Protein AF-A0A380AWQ8-F1 (afdb_monomer_lite)

Organism: Shigella flexneri (NCBI:txid623)

Secondary structure (DSSP, 8-state):
--HHHHHHHHHTEEEETTEEEESSSS---TT-SSEEEES-S-GGGTHHHHHHHHHHHHHHHHHHTS---SSSS--TTSS--EEEESSS-EEEESS---TTT-------TTTTTGGG--HHHHHHHTTTS-EEPPPEE-TTT--EEEEEEEEEEETTEEEEEEEEEE-HHHHHHHH--TT-HHHHHTEEEEEEETTT--EEEEE--SS---EEEEEEEEETTTEEEEEEEEHHHHHHHSHHHHHHHHHHHHHHHHHHHHHHHHHHHHHHHHHB-TTT-SBPGGG--HHHHHHHHHHHHTT----------TTHHHHHHHH-HHHHHHHHHHHHHHHHHHHHHHHHHHHHHT--

Radius of gyration: 47.01 Å; chains: 1; bounding box: 80×48×130 Å

InterPro domains:
  IPR000160 GGDEF domain [PF00990] (272-328)
  IPR000160 GGDEF domain [SM00267] (259-352)
  IPR000160 GGDEF domain [TIGR00254] (269-328)
  IPR029787 Nucleotide cyclase [SSF55073] (275-329)
  IPR033420 Gammaproteobacterial periplasmic sensor domain GAPES1 [PF17155] (2-230)
  IPR043128 Reverse transcriptase/Diguanylate cyclase domain [G3DSA:3.30.70.270] (261-330)
  IPR050469 Diguanylate cyclase Dgc-like, bacteria [PTHR45138] (253-328)

pLDDT: mean 81.77, std 13.67, range [38.66, 97.56]

Foldseek 3Di:
DDPVLLVQQVVQWDDDPCWIWHLQDPNSRPLAAETKTANDPDSVLCSVVVVCRSVVLVVLQVVLPPPPPDLALDDSPQFFAWKAFLPSQMITGNHYDHVVQPDDPDSPCQPDCPQFFDNVQVVVLVVQDWTWTFFGQGPRVRATWIWTWHFDDDPNDGGITTITIRALVSVLSNPPDPVCNLQQLFKWKWKAQQVPRDIHGNGHHPCPPDFPDWDWDADPPRIIIIITGDVVSVCVVCVVVVVVVVVVVVVVVVVVVVVVVVVVVVVQPVQADPLARHGDPPVPDPVVVVVVVVCVVVVHDDDDDDDDDPCLVVCCVPVNVVVSSVVNNVVSVVVVVVVVVVVVVVVVVVPD

Structure (mmCIF, N/CA/C/O backbone):
data_AF-A0A380AWQ8-F1
#
_entry.id   AF-A0A380AWQ8-F1
#
loop_
_atom_site.group_PDB
_atom_site.id
_atom_site.type_symbol
_atom_site.label_atom_id
_atom_site.label_alt_id
_atom_site.label_comp_id
_atom_site.label_asym_id
_atom_site.label_entity_id
_atom_site.label_seq_id
_atom_site.pdbx_PDB_ins_code
_atom_site.Cartn_x
_atom_site.Cartn_y
_atom_site.Cartn_z
_atom_site.occupancy
_atom_site.B_iso_or_equiv
_atom_site.auth_seq_id
_atom_site.auth_comp_id
_atom_site.auth_asym_id
_atom_site.auth_atom_id
_atom_site.pdbx_PDB_model_num
ATOM 1 N N . MET A 1 1 ? 16.592 10.055 -37.717 1.00 76.50 1 MET A N 1
ATOM 2 C CA . MET A 1 1 ? 17.749 10.298 -36.828 1.00 76.50 1 MET A CA 1
ATOM 3 C C . MET A 1 1 ? 18.892 10.872 -37.656 1.00 76.50 1 MET A C 1
ATOM 5 O O . MET A 1 1 ? 19.118 10.367 -38.752 1.00 76.50 1 MET A O 1
ATOM 9 N N . SER A 1 2 ? 19.573 11.922 -37.187 1.00 87.75 2 SER A N 1
ATOM 10 C CA . SER A 1 2 ? 20.755 12.459 -37.882 1.00 87.75 2 SER A CA 1
ATOM 11 C C . SER A 1 2 ? 22.012 11.618 -37.579 1.00 87.75 2 SER A C 1
ATOM 13 O O . SER A 1 2 ? 22.086 11.000 -36.512 1.00 87.75 2 SER A O 1
ATOM 15 N N . PRO A 1 3 ? 23.024 11.587 -38.469 1.00 88.88 3 PRO A N 1
ATOM 16 C CA . PRO A 1 3 ? 24.292 10.897 -38.202 1.00 88.88 3 PRO A CA 1
ATOM 17 C C . PRO A 1 3 ? 25.006 11.402 -36.938 1.00 88.88 3 PRO A C 1
ATOM 19 O O . PRO A 1 3 ? 25.606 10.617 -36.207 1.00 88.88 3 PRO A O 1
ATOM 22 N N . GLU A 1 4 ? 24.899 12.701 -36.650 1.00 89.31 4 GLU A N 1
ATOM 23 C CA . GLU A 1 4 ? 25.457 13.327 -35.445 1.00 89.31 4 GLU A CA 1
ATOM 24 C C . GLU A 1 4 ? 24.774 12.828 -34.169 1.00 89.31 4 GLU A C 1
ATOM 26 O O . GLU A 1 4 ? 25.451 12.493 -33.200 1.00 89.31 4 GLU A O 1
ATOM 31 N N . GLN A 1 5 ? 23.443 12.699 -34.182 1.00 88.25 5 GLN A N 1
ATOM 32 C CA . GLN A 1 5 ? 22.682 12.176 -33.048 1.00 88.25 5 GLN A CA 1
ATOM 33 C C . GLN A 1 5 ? 23.044 10.714 -32.758 1.00 88.25 5 GLN A C 1
ATOM 35 O O . GLN A 1 5 ? 23.240 10.354 -31.600 1.00 88.25 5 GLN A O 1
ATOM 40 N N . ARG A 1 6 ? 23.199 9.887 -33.805 1.00 92.75 6 ARG A N 1
ATOM 41 C CA . ARG A 1 6 ? 23.666 8.496 -33.671 1.00 92.75 6 ARG A CA 1
ATOM 42 C C . ARG A 1 6 ? 25.030 8.435 -32.988 1.00 92.75 6 ARG A C 1
ATOM 44 O O . ARG A 1 6 ? 25.218 7.675 -32.043 1.00 92.75 6 ARG A O 1
ATOM 51 N N . ARG A 1 7 ? 25.970 9.259 -33.462 1.00 92.56 7 ARG A N 1
ATOM 52 C CA . ARG A 1 7 ? 27.329 9.329 -32.923 1.00 92.56 7 ARG A CA 1
ATOM 53 C C . ARG A 1 7 ? 27.328 9.749 -31.454 1.00 92.56 7 ARG A C 1
ATOM 55 O O . ARG A 1 7 ? 27.965 9.079 -30.653 1.00 92.56 7 ARG A O 1
ATOM 62 N N . ALA A 1 8 ? 26.570 10.785 -31.099 1.00 92.12 8 ALA A N 1
ATOM 63 C CA . ALA A 1 8 ? 26.467 11.261 -29.721 1.00 92.12 8 ALA A CA 1
ATOM 64 C C . ALA A 1 8 ? 25.900 10.195 -28.765 1.00 92.12 8 ALA A C 1
ATOM 66 O O . ALA A 1 8 ? 26.406 10.040 -27.657 1.00 92.12 8 ALA A O 1
ATOM 67 N N . ILE A 1 9 ? 24.882 9.437 -29.194 1.00 93.31 9 ILE A N 1
ATOM 68 C CA . ILE A 1 9 ? 24.312 8.343 -28.392 1.00 93.31 9 ILE A CA 1
ATOM 69 C C . ILE A 1 9 ? 25.358 7.245 -28.164 1.00 93.31 9 ILE A C 1
ATOM 71 O O . ILE A 1 9 ? 25.564 6.829 -27.027 1.00 93.31 9 ILE A O 1
ATOM 75 N N . CYS A 1 10 ? 26.052 6.801 -29.214 1.00 94.19 10 CYS A N 1
ATOM 76 C CA . CYS A 1 10 ? 27.031 5.723 -29.072 1.00 94.19 10 CYS A CA 1
ATOM 77 C C . CYS A 1 10 ? 28.326 6.142 -28.369 1.00 94.19 10 CYS A C 1
ATOM 79 O O . CYS A 1 10 ? 28.929 5.319 -27.688 1.00 94.19 10 CYS A O 1
ATOM 81 N N . GLU A 1 11 ? 28.735 7.410 -28.455 1.00 93.94 11 GLU A N 1
ATOM 82 C CA . GLU A 1 11 ? 29.835 7.951 -27.641 1.00 93.94 11 GLU A CA 1
ATOM 83 C C . GLU A 1 11 ? 29.471 8.007 -26.146 1.00 93.94 11 GLU A C 1
ATOM 85 O O . GLU A 1 11 ? 30.342 7.853 -25.287 1.00 93.94 11 GLU A O 1
ATOM 90 N N . ALA A 1 12 ? 28.186 8.182 -25.827 1.00 93.75 12 ALA A N 1
ATOM 91 C CA . ALA A 1 12 ? 27.669 8.167 -24.463 1.00 93.75 12 ALA A CA 1
ATOM 92 C C . ALA A 1 12 ? 27.262 6.767 -23.961 1.00 93.75 12 ALA A C 1
ATOM 94 O O . ALA A 1 12 ? 26.819 6.645 -22.819 1.00 93.75 12 ALA A O 1
ATOM 95 N N . PHE A 1 13 ? 27.412 5.720 -24.780 1.00 94.56 13 PHE A N 1
ATOM 96 C CA . PHE A 1 13 ? 27.081 4.348 -24.405 1.00 94.56 13 PHE A CA 1
ATOM 97 C C . PHE A 1 13 ? 28.055 3.828 -23.343 1.00 94.56 13 PHE A C 1
ATOM 99 O O . PHE A 1 13 ? 29.279 3.857 -23.495 1.00 94.56 13 PHE A O 1
ATOM 106 N N . GLU A 1 14 ? 27.498 3.376 -22.228 1.00 93.12 14 GLU A N 1
ATOM 107 C CA . GLU A 1 14 ? 28.216 2.943 -21.039 1.00 93.12 14 GLU A CA 1
ATOM 108 C C . GLU A 1 14 ? 28.085 1.429 -20.847 1.00 93.12 14 GLU A C 1
ATOM 110 O O . GLU A 1 14 ? 27.132 0.785 -21.286 1.00 93.12 14 GLU A O 1
ATOM 115 N N . SER A 1 15 ? 29.062 0.863 -20.143 1.00 91.62 15 SER A N 1
ATOM 116 C CA . SER A 1 15 ? 29.061 -0.525 -19.696 1.00 91.62 15 SER A CA 1
ATOM 117 C C . SER A 1 15 ? 29.488 -0.560 -18.238 1.00 91.62 15 SER A C 1
ATOM 119 O O . SER A 1 15 ? 30.583 -0.102 -17.909 1.00 91.62 15 SER A O 1
ATOM 121 N N . ALA A 1 16 ? 28.652 -1.122 -17.372 1.00 88.75 16 ALA A N 1
ATOM 122 C CA . ALA A 1 16 ? 28.940 -1.274 -15.953 1.00 88.75 16 ALA A CA 1
ATOM 123 C C . ALA A 1 16 ? 28.170 -2.472 -15.378 1.00 88.75 16 ALA A C 1
ATOM 125 O O . ALA A 1 16 ? 27.008 -2.687 -15.702 1.00 88.75 16 ALA A O 1
ATOM 126 N N . ASN A 1 17 ? 28.835 -3.269 -14.535 1.00 81.94 17 ASN A N 1
ATOM 127 C CA . ASN A 1 17 ? 28.254 -4.438 -13.860 1.00 81.94 17 ASN A CA 1
ATOM 128 C C . ASN A 1 17 ? 27.504 -5.414 -14.803 1.00 81.94 17 ASN A C 1
ATOM 130 O O . ASN A 1 17 ? 26.362 -5.787 -14.546 1.00 81.94 17 ASN A O 1
ATOM 134 N N . ASN A 1 18 ? 28.126 -5.784 -15.933 1.00 85.00 18 ASN A N 1
ATOM 135 C CA . ASN A 1 18 ? 27.533 -6.622 -16.996 1.00 85.00 18 ASN A CA 1
ATOM 136 C C . ASN A 1 18 ? 26.212 -6.088 -17.587 1.00 85.00 18 ASN A C 1
ATOM 138 O O . ASN A 1 18 ? 25.450 -6.841 -18.189 1.00 85.00 18 ASN A O 1
ATOM 142 N N . THR A 1 19 ? 25.949 -4.794 -17.420 1.00 89.12 19 THR A N 1
ATOM 143 C CA . THR A 1 19 ? 24.819 -4.078 -18.007 1.00 89.12 19 THR A CA 1
ATOM 144 C C . THR A 1 19 ? 25.348 -2.999 -18.938 1.00 89.12 19 THR A C 1
ATOM 146 O O . THR A 1 19 ? 26.348 -2.338 -18.643 1.00 89.12 19 THR A O 1
ATOM 149 N N . HIS A 1 20 ? 24.671 -2.815 -20.064 1.00 93.00 20 HIS A N 1
ATOM 150 C CA . HIS A 1 20 ? 25.017 -1.818 -21.067 1.00 93.00 20 HIS A CA 1
ATOM 151 C C . HIS A 1 20 ? 23.878 -0.815 -21.222 1.00 93.00 20 HIS A C 1
ATOM 153 O O . HIS A 1 20 ? 22.740 -1.118 -20.864 1.00 93.00 20 HIS A O 1
ATOM 159 N N . GLY A 1 21 ? 24.155 0.382 -21.734 1.00 94.31 21 GLY A N 1
ATOM 160 C CA . GLY A 1 21 ? 23.102 1.370 -21.945 1.00 94.31 21 GLY A CA 1
ATOM 161 C C . GLY A 1 21 ? 23.565 2.814 -21.862 1.00 94.31 21 GLY A C 1
ATOM 162 O O . GLY A 1 21 ? 24.704 3.133 -22.183 1.00 94.31 21 GLY A O 1
ATOM 163 N N . LEU A 1 22 ? 22.658 3.697 -21.454 1.00 94.56 22 LEU A N 1
ATOM 164 C CA . LEU A 1 22 ? 22.887 5.140 -21.368 1.00 94.56 22 LEU A CA 1
ATOM 165 C C . LEU A 1 22 ? 22.591 5.619 -19.953 1.00 94.56 22 LEU A C 1
ATOM 167 O O . LEU A 1 22 ? 21.620 5.172 -19.340 1.00 94.56 22 LEU A O 1
ATOM 171 N N . ASN A 1 23 ? 23.399 6.563 -19.470 1.00 94.06 23 ASN A N 1
ATOM 172 C CA . ASN A 1 23 ? 23.269 7.149 -18.137 1.00 94.06 23 ASN A CA 1
ATOM 173 C C . ASN A 1 23 ? 23.243 6.085 -17.021 1.00 94.06 23 ASN A C 1
ATOM 175 O O . ASN A 1 23 ? 22.388 6.132 -16.137 1.00 94.06 23 ASN A O 1
ATOM 179 N N . LEU A 1 24 ? 24.161 5.108 -17.072 1.00 91.56 24 LEU A N 1
ATOM 180 C CA . LEU A 1 24 ? 24.232 4.014 -16.094 1.00 91.56 24 LEU A CA 1
ATOM 181 C C . LEU A 1 24 ? 24.859 4.470 -14.771 1.00 91.56 24 LEU A C 1
ATOM 183 O O . LEU A 1 24 ? 24.398 4.082 -13.698 1.00 91.56 24 LEU A O 1
ATOM 187 N N . THR A 1 25 ? 25.921 5.277 -14.851 1.00 88.19 25 THR A N 1
ATOM 188 C CA . THR A 1 25 ? 26.591 5.876 -13.681 1.00 88.19 25 THR A CA 1
ATOM 189 C C . THR A 1 25 ? 26.961 7.334 -13.926 1.00 88.19 25 THR A C 1
ATOM 191 O O . THR A 1 25 ? 26.675 8.200 -13.099 1.00 88.19 25 THR A O 1
ATOM 194 N N . ALA A 1 26 ? 27.564 7.631 -15.078 1.00 82.31 26 ALA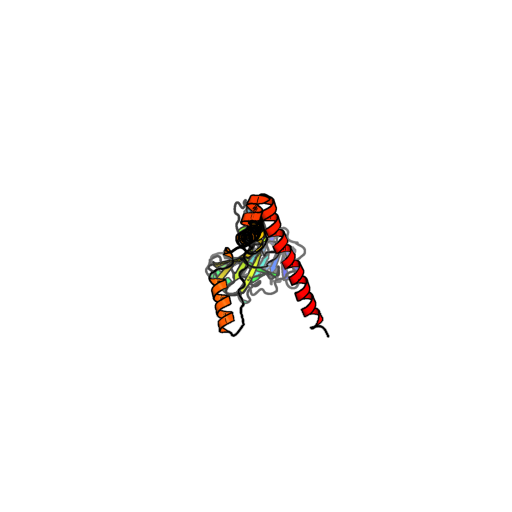 A N 1
ATOM 195 C CA . ALA A 1 26 ? 28.184 8.926 -15.352 1.00 82.31 26 ALA A CA 1
ATOM 196 C C . ALA A 1 26 ? 27.246 9.940 -16.028 1.00 82.31 26 ALA A C 1
ATOM 198 O O . ALA A 1 26 ? 27.641 11.090 -16.205 1.00 82.31 26 ALA A O 1
ATOM 199 N N . HIS A 1 27 ? 26.019 9.532 -16.373 1.00 86.75 27 HIS A N 1
ATOM 200 C CA . HIS A 1 27 ? 24.995 10.395 -16.979 1.00 86.75 27 HIS A CA 1
ATOM 201 C C . HIS A 1 27 ? 25.501 11.133 -18.236 1.00 86.75 27 HIS A C 1
ATOM 203 O O . HIS A 1 27 ? 25.273 12.330 -18.412 1.00 86.75 27 HIS A O 1
ATOM 209 N N . LYS A 1 28 ? 26.237 10.424 -19.106 1.00 88.50 28 LYS A N 1
ATOM 210 C CA . LYS A 1 28 ? 26.937 11.010 -20.262 1.00 88.50 28 LYS A CA 1
ATOM 211 C C . LYS A 1 28 ? 26.032 11.522 -21.385 1.00 88.50 28 LYS A C 1
ATOM 213 O O . LYS A 1 28 ? 26.513 12.276 -22.229 1.00 88.50 28 LYS A O 1
ATOM 218 N N . TYR A 1 29 ? 24.761 11.125 -21.431 1.00 91.44 29 TYR A N 1
ATOM 219 C CA . TYR A 1 29 ? 23.817 11.533 -22.469 1.00 91.44 29 TYR A CA 1
ATOM 220 C C . TYR A 1 29 ? 22.736 12.468 -21.896 1.00 91.44 29 TYR A C 1
ATOM 222 O O . TYR A 1 29 ? 21.699 11.995 -21.426 1.00 91.44 29 TYR A O 1
ATOM 230 N N . PRO A 1 30 ? 22.925 13.801 -21.964 1.00 86.44 30 PRO A N 1
ATOM 231 C CA . PRO A 1 30 ? 21.991 14.773 -21.385 1.00 86.44 30 PRO A CA 1
ATOM 232 C C . PRO A 1 30 ? 20.670 14.884 -22.156 1.00 86.44 30 PRO A C 1
ATOM 234 O O . PRO A 1 30 ? 19.723 15.489 -21.664 1.00 86.44 30 PRO A O 1
ATOM 237 N N . GLY A 1 31 ? 20.600 14.328 -23.371 1.00 86.56 31 GLY A N 1
ATOM 238 C CA . GLY A 1 31 ? 19.367 14.283 -24.159 1.00 86.56 31 GLY A CA 1
ATOM 239 C C . GLY A 1 31 ? 18.306 13.348 -23.578 1.00 86.56 31 GLY A C 1
ATOM 240 O O . GLY A 1 31 ? 17.162 13.410 -24.010 1.00 86.56 31 GLY A O 1
ATOM 241 N N . LEU A 1 32 ? 18.680 12.501 -22.617 1.00 89.62 32 LEU A N 1
ATOM 242 C CA . LEU A 1 32 ? 17.797 11.570 -21.931 1.00 89.62 32 LEU A CA 1
ATOM 243 C C . LEU A 1 32 ? 17.759 11.917 -20.446 1.00 89.62 32 LEU A C 1
ATOM 245 O O . LEU A 1 32 ? 18.811 12.074 -19.825 1.00 89.62 32 LEU A O 1
ATOM 249 N N . ARG A 1 33 ? 16.558 12.018 -19.875 1.00 88.94 33 ARG A N 1
ATOM 250 C CA . ARG A 1 33 ? 16.391 12.363 -18.459 1.00 88.94 33 ARG A CA 1
ATOM 251 C C . ARG A 1 33 ? 16.821 11.229 -17.533 1.00 88.94 33 ARG A C 1
ATOM 253 O O . ARG A 1 33 ? 17.448 11.483 -16.507 1.00 88.94 33 ARG A O 1
ATOM 260 N N . GLY A 1 34 ? 16.442 10.003 -17.875 1.00 90.94 34 GLY A N 1
ATOM 261 C CA . GLY A 1 34 ? 16.631 8.835 -17.027 1.00 90.94 34 GLY A CA 1
ATOM 262 C C . GLY A 1 34 ? 17.749 7.900 -17.485 1.00 90.94 34 GLY A C 1
ATOM 263 O O . GLY A 1 34 ? 18.699 8.313 -18.158 1.00 90.94 34 GLY A O 1
ATOM 264 N N . THR A 1 35 ? 17.623 6.624 -17.119 1.00 92.50 35 THR A N 1
ATOM 265 C CA . THR A 1 35 ? 18.621 5.576 -17.380 1.00 92.50 35 THR A CA 1
ATOM 266 C C . THR A 1 35 ? 18.058 4.513 -18.315 1.00 92.50 35 THR A C 1
ATOM 268 O O . THR A 1 35 ? 17.025 3.905 -18.036 1.00 92.50 35 THR A O 1
ATOM 271 N N . LEU A 1 36 ? 18.771 4.226 -19.404 1.00 93.94 36 LEU A N 1
ATOM 272 C CA . LEU A 1 36 ? 18.481 3.093 -20.282 1.00 93.94 36 LEU A CA 1
ATOM 273 C C . LEU A 1 36 ? 19.422 1.947 -19.925 1.00 93.94 36 LEU A C 1
ATOM 275 O O . LEU A 1 36 ? 20.634 2.135 -19.941 1.00 93.94 36 LEU A O 1
ATOM 279 N N . GLN A 1 37 ? 18.876 0.760 -19.666 1.00 92.50 37 GLN A N 1
ATOM 280 C CA . GLN A 1 37 ? 19.645 -0.477 -19.518 1.00 92.50 37 GLN A CA 1
ATOM 281 C C . GLN A 1 37 ? 19.249 -1.467 -20.622 1.00 92.50 37 GLN A C 1
ATOM 283 O O . GLN A 1 37 ? 18.069 -1.620 -20.935 1.00 92.50 37 GLN A O 1
ATOM 288 N N . THR A 1 38 ? 20.217 -2.184 -21.185 1.00 91.19 38 THR A N 1
ATOM 289 C CA . THR A 1 38 ? 20.022 -3.238 -22.188 1.00 91.19 38 THR A CA 1
ATOM 290 C C . THR A 1 38 ? 20.996 -4.399 -21.968 1.00 91.19 38 THR A C 1
ATOM 292 O O . THR A 1 38 ? 22.092 -4.227 -21.427 1.00 91.19 38 THR A O 1
ATOM 295 N N . ALA A 1 39 ? 20.598 -5.590 -22.425 1.00 84.62 39 ALA A N 1
ATOM 296 C CA . ALA A 1 39 ? 21.481 -6.752 -22.525 1.00 84.62 39 ALA A CA 1
ATOM 297 C C . ALA A 1 39 ? 22.479 -6.637 -23.686 1.00 84.62 39 ALA A C 1
ATOM 299 O O . ALA A 1 39 ? 23.450 -7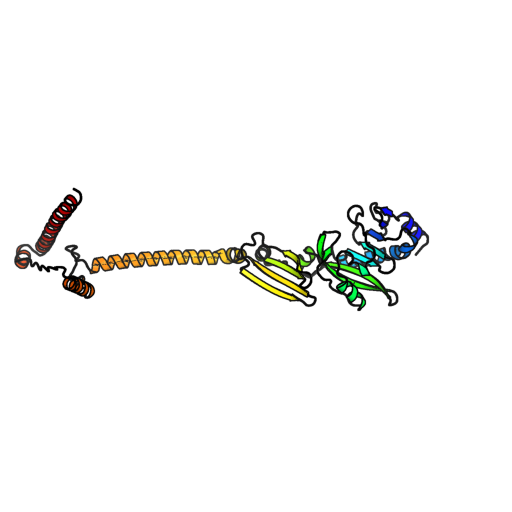.388 -23.746 1.00 84.62 39 ALA A O 1
ATOM 300 N N . SER A 1 40 ? 22.185 -5.777 -24.665 1.00 88.06 40 SER A N 1
ATOM 301 C CA . SER A 1 40 ? 22.975 -5.682 -25.884 1.00 88.06 40 SER A CA 1
ATOM 302 C C . SER A 1 40 ? 24.293 -4.965 -25.624 1.00 88.06 40 SER A C 1
ATOM 304 O O . SER A 1 40 ? 24.312 -3.855 -25.105 1.00 88.06 40 SER A O 1
ATOM 306 N N . THR A 1 41 ? 25.401 -5.580 -26.028 1.00 89.62 41 THR A N 1
ATOM 307 C CA . THR A 1 41 ? 26.731 -4.953 -26.006 1.00 89.62 41 THR A CA 1
ATOM 308 C C . THR A 1 41 ? 26.915 -3.939 -27.135 1.00 89.62 41 THR A C 1
ATOM 310 O O . THR A 1 41 ? 27.878 -3.178 -27.118 1.00 89.62 41 THR A O 1
ATOM 313 N N . ASP A 1 42 ? 26.041 -3.967 -28.144 1.00 90.94 42 ASP A N 1
ATOM 314 C CA . ASP A 1 42 ? 26.154 -3.161 -29.355 1.00 90.94 42 ASP A CA 1
ATOM 315 C C . ASP A 1 42 ? 25.179 -1.977 -29.324 1.00 90.94 42 ASP A C 1
ATOM 317 O O . ASP A 1 42 ? 23.958 -2.157 -29.345 1.00 90.94 42 ASP A O 1
ATOM 321 N N . CYS A 1 43 ? 25.723 -0.756 -29.315 1.00 90.88 43 CYS A N 1
ATOM 322 C CA . CYS A 1 43 ? 24.938 0.478 -29.335 1.00 90.88 43 CYS A CA 1
ATOM 323 C C . CYS A 1 43 ? 23.986 0.544 -30.536 1.00 90.88 43 CYS A C 1
ATOM 325 O O . CYS A 1 43 ? 22.867 1.045 -30.406 1.00 90.88 43 CYS A O 1
ATOM 327 N N . ASP A 1 44 ? 24.386 0.008 -31.692 1.00 90.44 44 ASP A N 1
ATOM 328 C CA . ASP A 1 44 ? 23.590 0.113 -32.916 1.00 90.44 44 ASP A CA 1
ATOM 329 C C . ASP A 1 44 ? 22.216 -0.558 -32.785 1.00 90.44 44 ASP A C 1
ATOM 331 O O . ASP A 1 44 ? 21.266 -0.158 -33.455 1.00 90.44 44 ASP A O 1
ATOM 335 N N . THR A 1 45 ? 22.079 -1.517 -31.866 1.00 88.38 45 THR A N 1
ATOM 336 C CA . THR A 1 45 ? 20.806 -2.197 -31.588 1.00 88.38 45 THR A CA 1
ATOM 337 C C . THR A 1 45 ? 19.790 -1.337 -30.837 1.00 88.38 45 THR A C 1
ATOM 339 O O . THR A 1 45 ? 18.594 -1.577 -30.958 1.00 88.38 45 THR A O 1
ATOM 342 N N . ILE A 1 46 ? 20.239 -0.335 -30.072 1.00 89.69 46 ILE A N 1
ATOM 343 C CA . ILE A 1 46 ? 19.363 0.517 -29.251 1.00 89.69 46 ILE A CA 1
ATOM 344 C C . ILE A 1 46 ? 19.321 1.970 -29.722 1.00 89.69 46 ILE A C 1
ATOM 346 O O . ILE A 1 46 ? 18.546 2.758 -29.188 1.00 89.69 46 ILE A O 1
ATOM 350 N N . VAL A 1 47 ? 20.152 2.358 -30.693 1.00 91.81 47 VAL A N 1
ATOM 351 C CA . VAL A 1 47 ? 20.351 3.770 -31.045 1.00 91.81 47 VAL A CA 1
ATOM 352 C C . VAL A 1 47 ? 19.082 4.436 -31.582 1.00 91.81 47 VAL A C 1
ATOM 354 O O . VAL A 1 47 ? 18.802 5.590 -31.264 1.00 91.81 47 VAL A O 1
ATOM 357 N N . GLU A 1 48 ? 18.272 3.696 -32.342 1.00 88.88 48 GLU A N 1
ATOM 358 C CA . GLU A 1 48 ? 16.986 4.187 -32.844 1.00 88.88 48 GLU A CA 1
ATOM 359 C C . GLU A 1 48 ? 15.976 4.369 -31.710 1.00 88.88 48 GLU A C 1
ATOM 361 O O . GLU A 1 48 ? 15.298 5.393 -31.644 1.00 88.88 48 GLU A O 1
ATOM 366 N N . ALA A 1 49 ? 15.921 3.411 -30.784 1.00 85.31 49 ALA A N 1
ATOM 367 C CA . ALA A 1 49 ? 15.067 3.481 -29.608 1.00 85.31 49 ALA A CA 1
ATOM 368 C C . ALA A 1 49 ? 15.471 4.643 -28.688 1.00 85.31 49 ALA A C 1
ATOM 370 O O . ALA A 1 49 ? 14.634 5.463 -28.313 1.00 85.31 49 ALA A O 1
ATOM 371 N N . ALA A 1 50 ? 16.767 4.777 -28.398 1.00 89.62 50 ALA A N 1
ATOM 372 C CA . ALA A 1 50 ? 17.328 5.861 -27.601 1.00 89.62 50 ALA A CA 1
ATOM 373 C C . ALA A 1 50 ? 17.038 7.245 -28.203 1.00 89.62 50 ALA A C 1
ATOM 375 O O . ALA A 1 50 ? 16.809 8.196 -27.463 1.00 89.62 50 ALA A O 1
ATOM 376 N N . ALA A 1 51 ? 16.980 7.360 -29.533 1.00 90.31 51 ALA A N 1
ATOM 377 C CA . ALA A 1 51 ? 16.626 8.605 -30.209 1.00 90.31 51 ALA A CA 1
ATOM 378 C C . ALA A 1 51 ? 15.146 9.009 -30.042 1.00 90.31 51 ALA A C 1
ATOM 380 O O . ALA A 1 51 ? 14.824 10.182 -30.232 1.00 90.31 51 ALA A O 1
ATOM 381 N N . LEU A 1 52 ? 14.254 8.070 -29.699 1.00 87.31 52 LEU A N 1
ATOM 382 C CA . LEU A 1 52 ? 12.819 8.314 -29.495 1.00 87.31 52 LEU A CA 1
ATOM 383 C C . LEU A 1 52 ? 12.461 8.636 -28.038 1.00 87.31 52 LEU A C 1
ATOM 385 O O . LEU A 1 52 ? 11.475 9.330 -27.789 1.00 87.31 52 LEU A O 1
ATOM 389 N N . LEU A 1 53 ? 13.255 8.167 -27.074 1.00 88.50 53 LEU A N 1
ATOM 390 C CA . LEU A 1 53 ? 12.987 8.365 -25.647 1.00 88.50 53 LEU A CA 1
ATOM 391 C C . LEU A 1 53 ? 12.900 9.833 -25.185 1.00 88.50 53 LEU A C 1
ATOM 393 O O . LEU A 1 53 ? 12.070 10.103 -24.322 1.00 88.50 53 LEU A O 1
ATOM 397 N N . PRO A 1 54 ? 13.614 10.814 -25.770 1.00 89.44 54 PRO A N 1
ATOM 398 C CA . PRO A 1 54 ? 13.411 12.217 -25.408 1.00 89.44 54 PRO A CA 1
ATOM 399 C C . PRO A 1 54 ? 11.978 12.711 -25.679 1.00 89.44 54 PRO A C 1
ATOM 401 O O . PRO A 1 54 ? 11.455 13.545 -24.943 1.00 89.44 54 PRO A O 1
ATOM 404 N N . ALA A 1 55 ? 11.303 12.177 -26.706 1.00 85.06 55 ALA A N 1
ATOM 405 C CA . ALA A 1 55 ? 9.896 12.495 -26.965 1.00 85.06 55 ALA A CA 1
ATOM 406 C C . ALA A 1 55 ? 8.968 11.861 -25.915 1.00 85.06 55 ALA A C 1
ATOM 408 O O . ALA A 1 55 ? 7.968 12.464 -25.524 1.00 85.06 55 ALA A O 1
ATOM 409 N N . PHE A 1 56 ? 9.316 10.665 -25.427 1.00 82.62 56 PHE A N 1
ATOM 410 C CA . PHE A 1 56 ? 8.642 10.057 -24.280 1.00 82.62 56 PHE A CA 1
ATOM 411 C C . PHE A 1 56 ? 8.827 10.917 -23.022 1.00 82.62 56 PHE A C 1
ATOM 413 O O . PHE A 1 56 ? 7.847 11.196 -22.333 1.00 82.62 56 PHE A O 1
ATOM 420 N N . ASP A 1 57 ? 10.041 11.419 -22.772 1.00 85.69 57 ASP A N 1
ATOM 421 C CA . ASP A 1 57 ? 10.320 12.273 -21.616 1.00 85.69 57 ASP A CA 1
ATOM 422 C C . ASP A 1 57 ? 9.473 13.550 -21.617 1.00 85.69 57 ASP A C 1
ATOM 424 O O . ASP A 1 57 ? 8.881 13.902 -20.593 1.00 85.69 57 ASP A O 1
ATOM 428 N N . GLN A 1 58 ? 9.353 14.195 -22.781 1.00 84.19 58 GLN A N 1
ATOM 429 C CA . GLN A 1 58 ? 8.503 15.372 -22.978 1.00 84.19 58 GLN A CA 1
ATOM 430 C C . GLN A 1 58 ? 7.019 15.071 -22.739 1.00 84.19 58 GLN A C 1
ATOM 432 O O . GLN A 1 58 ? 6.317 15.872 -22.122 1.00 84.19 58 GLN A O 1
ATOM 437 N N . ALA A 1 59 ? 6.530 13.918 -23.206 1.00 79.31 59 ALA A N 1
ATOM 438 C CA . ALA A 1 59 ? 5.142 13.512 -22.999 1.00 79.31 59 ALA A CA 1
ATOM 439 C C . ALA A 1 59 ? 4.831 13.254 -21.515 1.00 79.31 59 ALA A C 1
ATOM 441 O O . ALA A 1 59 ? 3.746 13.593 -21.037 1.00 79.31 59 ALA A O 1
ATOM 442 N N . VAL A 1 60 ? 5.783 12.683 -20.773 1.00 77.19 60 VAL A N 1
ATOM 443 C CA . VAL A 1 60 ? 5.656 12.499 -19.323 1.00 77.19 60 VAL A CA 1
ATOM 444 C C . VAL A 1 60 ? 5.679 13.849 -18.606 1.00 77.19 60 VAL A C 1
ATOM 446 O O . VAL A 1 60 ? 4.812 14.111 -17.775 1.00 77.19 60 VAL A O 1
ATOM 449 N N . GLU A 1 61 ? 6.626 14.726 -18.942 1.00 76.88 61 GLU A N 1
ATOM 450 C CA . GLU A 1 61 ? 6.797 16.033 -18.297 1.00 76.88 61 GLU A CA 1
ATOM 451 C C . GLU A 1 61 ? 5.606 16.973 -18.533 1.00 76.88 61 GLU A C 1
ATOM 453 O O . GLU A 1 61 ? 5.113 17.592 -17.590 1.00 76.88 61 GLU A O 1
ATOM 458 N N . GLY A 1 62 ? 5.054 16.997 -19.750 1.00 70.81 62 GLY A N 1
ATOM 459 C CA . GLY A 1 62 ? 3.851 17.771 -20.068 1.00 70.81 62 GLY A CA 1
ATOM 460 C C . GLY A 1 62 ? 2.619 17.372 -19.243 1.00 70.81 62 GLY A C 1
ATOM 461 O O . GLY A 1 62 ? 1.782 18.221 -18.949 1.00 70.81 62 GLY A O 1
ATOM 462 N N . ASN A 1 63 ? 2.532 16.110 -18.807 1.00 64.88 63 ASN A N 1
ATOM 463 C CA . ASN A 1 63 ? 1.450 15.616 -17.947 1.00 64.88 63 ASN A CA 1
ATOM 464 C C . ASN A 1 63 ? 1.707 15.829 -16.441 1.00 64.88 63 ASN A C 1
ATOM 466 O O . ASN A 1 63 ? 0.788 15.648 -15.640 1.00 64.88 63 ASN A O 1
ATOM 470 N N . ARG A 1 64 ? 2.926 16.209 -16.022 1.00 61.56 64 ARG A N 1
ATOM 471 C CA . ARG A 1 64 ? 3.248 16.480 -14.604 1.00 61.56 64 ARG A CA 1
ATOM 472 C C . ARG A 1 64 ? 2.722 17.832 -14.121 1.00 61.56 64 ARG A C 1
ATOM 474 O O . ARG A 1 64 ? 2.387 17.964 -12.953 1.00 61.56 64 ARG A O 1
ATOM 481 N N . HIS A 1 65 ? 2.621 18.823 -15.005 1.00 55.19 65 HIS A N 1
ATOM 482 C CA . HIS A 1 65 ? 2.189 20.185 -14.658 1.00 55.19 65 HIS A CA 1
ATOM 483 C C . HIS A 1 65 ? 0.668 20.391 -14.654 1.00 55.19 65 HIS A C 1
ATOM 485 O O . HIS A 1 65 ? 0.201 21.521 -14.529 1.00 55.19 65 HIS A O 1
ATOM 491 N N . GLN A 1 66 ? -0.114 19.324 -14.813 1.00 53.34 66 GLN A N 1
ATOM 492 C CA . GLN A 1 66 ? -1.563 19.407 -14.712 1.00 53.34 66 GLN A CA 1
ATOM 493 C C . GLN A 1 66 ? -1.941 19.446 -13.226 1.00 53.34 66 GLN A C 1
ATOM 495 O O . GLN A 1 66 ? -1.641 18.500 -12.498 1.00 53.34 66 GLN A O 1
ATOM 500 N N . ASP A 1 67 ? -2.561 20.544 -12.783 1.00 48.62 67 ASP A N 1
ATOM 501 C CA . ASP A 1 67 ? -3.085 20.686 -11.421 1.00 48.62 67 ASP A CA 1
ATOM 502 C C . ASP A 1 67 ? -3.954 19.467 -11.077 1.00 48.62 67 ASP A C 1
ATOM 504 O O . ASP A 1 67 ? -5.014 19.242 -11.674 1.00 48.62 67 ASP A O 1
ATOM 508 N N . ASP A 1 68 ? -3.496 18.656 -10.123 1.00 49.12 68 ASP A N 1
ATOM 509 C CA . ASP A 1 68 ? -4.250 17.505 -9.639 1.00 49.12 68 ASP A CA 1
ATOM 510 C C . ASP A 1 68 ? -5.336 18.023 -8.684 1.00 49.12 68 ASP A C 1
ATOM 512 O O . ASP A 1 68 ? -5.149 18.146 -7.475 1.00 49.12 68 ASP A O 1
ATOM 516 N N . TYR A 1 69 ? -6.489 18.396 -9.244 1.00 48.19 69 TYR A N 1
ATOM 517 C CA . TYR A 1 69 ? -7.668 18.814 -8.473 1.00 48.19 69 TYR A CA 1
ATOM 518 C C . TYR A 1 69 ? -8.345 17.642 -7.727 1.00 48.19 69 TYR A C 1
ATOM 520 O O . TYR A 1 69 ? -9.430 17.815 -7.168 1.00 48.19 69 TYR A O 1
ATOM 528 N N . GLY A 1 70 ? -7.751 16.442 -7.726 1.00 46.53 70 GLY A N 1
ATOM 529 C CA . GLY A 1 70 ? -8.312 15.236 -7.127 1.00 46.53 70 GLY A CA 1
ATOM 530 C C . GLY A 1 70 ? -7.476 14.680 -5.974 1.00 46.53 70 GLY A C 1
ATOM 531 O O . GLY A 1 70 ? -6.259 14.577 -6.047 1.00 46.53 70 GLY A O 1
ATOM 532 N N . SER A 1 71 ? -8.147 14.185 -4.936 1.00 50.28 71 SER A N 1
ATOM 533 C CA . SER A 1 71 ? -7.601 13.214 -3.975 1.00 50.28 71 SER A CA 1
ATOM 534 C C . SER A 1 71 ? -7.482 11.818 -4.622 1.00 50.28 71 SER A C 1
ATOM 536 O O . SER A 1 71 ? -8.117 10.856 -4.183 1.00 50.28 71 SER A O 1
ATOM 538 N N . GLY A 1 72 ? -6.799 11.733 -5.765 1.00 53.53 72 GLY A N 1
ATOM 539 C CA . GLY A 1 72 ? -6.676 10.528 -6.588 1.00 53.53 72 GLY A CA 1
ATOM 540 C C . GLY A 1 72 ? -5.359 9.774 -6.379 1.00 53.53 72 GLY A C 1
ATOM 541 O O . GLY A 1 72 ? -4.537 10.128 -5.541 1.00 53.53 72 GLY A O 1
ATOM 542 N N . LEU A 1 73 ? -5.130 8.740 -7.198 1.00 51.84 73 LEU A N 1
ATOM 543 C CA . LEU A 1 73 ? -3.842 8.025 -7.301 1.00 51.84 73 LEU A CA 1
ATOM 544 C C . LEU A 1 73 ? -2.692 8.917 -7.807 1.00 51.84 73 LEU A C 1
ATOM 546 O O . LEU A 1 73 ? -1.531 8.514 -7.768 1.00 51.84 73 LEU A O 1
ATOM 550 N N . GLY A 1 74 ? -3.013 10.102 -8.328 1.00 49.41 74 GLY A N 1
ATOM 551 C CA . GLY A 1 74 ? -2.061 11.045 -8.878 1.00 49.41 74 GLY A CA 1
ATOM 552 C C . GLY A 1 74 ? -1.614 12.069 -7.845 1.00 49.41 74 GLY A C 1
ATOM 553 O O . GLY A 1 74 ? -2.388 12.904 -7.408 1.00 49.41 74 GLY A O 1
ATOM 554 N N . MET A 1 75 ? -0.336 12.031 -7.490 1.00 48.56 75 MET A N 1
ATOM 555 C CA . MET A 1 75 ? 0.418 13.255 -7.227 1.00 48.56 75 MET A CA 1
ATOM 556 C C . MET A 1 75 ? 1.490 13.334 -8.315 1.00 48.56 75 MET A C 1
ATOM 558 O O . MET A 1 75 ? 1.971 12.305 -8.796 1.00 48.56 75 MET A O 1
ATOM 562 N N . ALA A 1 76 ? 1.800 14.550 -8.754 1.00 48.00 76 ALA A N 1
ATOM 563 C CA . ALA A 1 76 ? 2.538 14.899 -9.970 1.00 48.00 76 ALA A CA 1
ATOM 564 C C . ALA A 1 76 ? 3.971 14.329 -10.117 1.00 48.00 76 ALA A C 1
ATOM 566 O O . ALA A 1 76 ? 4.604 14.544 -11.149 1.00 48.00 76 ALA A O 1
ATOM 567 N N . GLU A 1 77 ? 4.494 13.586 -9.141 1.00 49.12 77 GLU A N 1
ATOM 568 C CA . GLU A 1 77 ? 5.923 13.253 -9.076 1.00 49.12 77 GLU A CA 1
ATOM 569 C C . GLU A 1 77 ? 6.262 11.777 -9.362 1.00 49.12 77 GLU A C 1
ATOM 571 O O . GLU A 1 77 ? 7.380 11.510 -9.790 1.00 49.12 77 GLU A O 1
ATOM 576 N N . GLU A 1 78 ? 5.309 10.836 -9.286 1.00 53.56 78 GLU A N 1
ATOM 577 C CA . GLU A 1 78 ? 5.604 9.381 -9.324 1.00 53.56 78 GLU A CA 1
ATOM 578 C C . GLU A 1 78 ? 4.840 8.591 -10.415 1.00 53.56 78 GLU A C 1
ATOM 580 O O . GLU A 1 78 ? 4.666 7.381 -10.323 1.00 53.56 78 GLU A O 1
ATOM 585 N N . LYS A 1 79 ? 4.340 9.251 -11.471 1.00 58.03 79 LYS A N 1
ATOM 586 C CA . LYS A 1 79 ? 3.392 8.614 -12.416 1.00 58.03 79 LYS A CA 1
ATOM 587 C C . LYS A 1 79 ? 4.018 7.669 -13.465 1.00 58.03 79 LYS A C 1
ATOM 589 O O . LYS A 1 79 ? 3.286 6.981 -14.168 1.00 58.03 79 LYS A O 1
ATOM 594 N N . PHE A 1 80 ? 5.341 7.629 -13.620 1.00 64.44 80 PHE A N 1
ATOM 595 C CA . PHE A 1 80 ? 5.996 6.758 -14.608 1.00 64.44 80 PHE A CA 1
ATOM 596 C C . PHE A 1 80 ? 7.337 6.275 -14.078 1.00 64.44 80 PHE A C 1
ATOM 598 O O . PHE A 1 80 ? 8.212 7.090 -13.794 1.00 64.44 80 PHE A O 1
ATOM 605 N N . HIS A 1 81 ? 7.497 4.958 -13.957 1.00 71.88 81 HIS A N 1
ATOM 606 C CA . HIS A 1 81 ? 8.722 4.372 -13.424 1.00 71.88 81 HIS A CA 1
ATOM 607 C C . HIS A 1 81 ? 9.616 3.846 -14.547 1.00 71.88 81 HIS A C 1
ATOM 609 O O . HIS A 1 81 ? 10.787 4.229 -14.611 1.00 71.88 81 HIS A O 1
ATOM 615 N N . TYR A 1 82 ? 9.087 3.023 -15.461 1.00 82.81 82 TYR A N 1
ATOM 616 C CA . TYR A 1 82 ? 9.881 2.522 -16.583 1.00 82.81 82 TYR A CA 1
ATOM 617 C C . TYR A 1 82 ? 9.057 1.998 -17.771 1.00 82.81 82 TYR A C 1
ATOM 619 O O . TYR A 1 82 ? 7.908 1.574 -17.643 1.00 82.81 82 TYR A O 1
ATOM 627 N N . TYR A 1 83 ? 9.681 2.028 -18.948 1.00 88.44 83 TYR A N 1
ATOM 628 C CA . TYR A 1 83 ? 9.217 1.400 -20.185 1.00 88.44 83 TYR A CA 1
ATOM 629 C C . TYR A 1 83 ? 10.044 0.143 -20.467 1.00 88.44 83 TYR A C 1
ATOM 631 O O . TYR A 1 83 ? 11.273 0.177 -20.381 1.00 88.44 83 TYR A O 1
ATOM 639 N N . LEU A 1 84 ? 9.376 -0.955 -20.819 1.00 88.06 84 LEU A N 1
ATOM 640 C CA . LEU A 1 84 ? 10.004 -2.210 -21.232 1.00 88.06 84 LEU A CA 1
ATOM 641 C C . LEU A 1 84 ? 9.781 -2.441 -22.722 1.00 88.06 84 LEU A C 1
ATOM 643 O O . LEU A 1 84 ? 8.635 -2.566 -23.154 1.00 88.06 84 LEU A O 1
ATOM 647 N N . ASP A 1 85 ? 10.861 -2.569 -23.492 1.00 88.88 85 ASP A N 1
ATOM 648 C CA . ASP A 1 85 ? 10.782 -3.009 -24.884 1.00 88.88 85 ASP A CA 1
ATOM 649 C C . ASP A 1 85 ? 10.919 -4.526 -24.970 1.00 88.88 85 ASP A C 1
ATOM 651 O O . ASP A 1 85 ? 11.896 -5.111 -24.494 1.00 88.88 85 ASP A O 1
ATOM 655 N N . LEU A 1 86 ? 9.940 -5.172 -25.597 1.00 82.00 86 LEU A N 1
ATOM 656 C CA . LEU A 1 86 ? 9.909 -6.628 -25.697 1.00 82.00 86 LEU A CA 1
ATOM 657 C C . LEU A 1 86 ? 10.769 -7.149 -26.855 1.00 82.00 86 LEU A C 1
ATOM 659 O O . LEU A 1 86 ? 11.213 -8.296 -26.804 1.00 82.00 86 LEU A O 1
ATOM 663 N N . ASN A 1 87 ? 11.020 -6.319 -27.872 1.00 82.19 87 ASN A N 1
ATOM 664 C CA . ASN A 1 87 ? 11.723 -6.717 -29.091 1.00 82.19 87 ASN A CA 1
ATOM 665 C C . ASN A 1 87 ? 13.230 -6.470 -28.960 1.00 82.19 87 ASN A C 1
ATOM 667 O O . ASN A 1 87 ? 14.029 -7.393 -29.113 1.00 82.19 87 ASN A O 1
ATOM 671 N N . ASP A 1 88 ? 13.608 -5.246 -28.594 1.00 83.31 88 ASP A N 1
ATOM 672 C CA . ASP A 1 88 ? 15.006 -4.814 -28.489 1.00 83.31 88 ASP A CA 1
ATOM 673 C C . ASP A 1 88 ? 15.593 -5.118 -27.099 1.00 83.31 88 ASP A C 1
ATOM 675 O O . ASP A 1 88 ? 16.783 -4.923 -26.857 1.00 83.31 88 ASP A O 1
ATOM 679 N N . ARG A 1 89 ? 14.760 -5.638 -26.182 1.00 85.25 89 ARG A N 1
ATOM 680 C CA . ARG A 1 89 ? 15.121 -6.073 -24.824 1.00 85.25 89 ARG A CA 1
ATOM 681 C C . ARG A 1 89 ? 15.920 -5.014 -24.066 1.00 85.25 89 ARG A C 1
ATOM 683 O O . ARG A 1 89 ? 17.032 -5.266 -23.598 1.00 85.25 89 ARG A O 1
ATOM 690 N N . TYR A 1 90 ? 15.332 -3.834 -23.929 1.00 89.19 90 TYR A N 1
ATOM 691 C CA . TYR A 1 90 ? 15.841 -2.782 -23.058 1.00 89.19 90 TYR A CA 1
ATOM 692 C C . TYR A 1 90 ? 14.767 -2.346 -22.061 1.00 89.19 90 TYR A C 1
ATOM 694 O O . TYR A 1 90 ? 13.566 -2.504 -22.293 1.00 89.19 90 TYR A O 1
ATOM 702 N N . VAL A 1 91 ? 15.220 -1.784 -20.947 1.00 90.12 91 VAL A N 1
ATOM 703 C CA . VAL A 1 91 ? 14.382 -1.052 -20.003 1.00 90.12 91 VAL A CA 1
ATOM 704 C C . VAL A 1 91 ? 14.829 0.400 -19.988 1.00 90.12 91 VAL A C 1
ATOM 706 O O . VAL A 1 91 ? 16.024 0.696 -19.984 1.00 90.12 91 VAL A O 1
ATOM 709 N N . TYR A 1 92 ? 13.866 1.307 -19.990 1.00 91.75 92 TYR A N 1
ATOM 710 C CA . TYR A 1 92 ? 14.109 2.721 -19.777 1.00 91.75 92 TYR A CA 1
ATOM 711 C C . TYR A 1 92 ? 13.461 3.157 -18.471 1.00 91.75 92 TYR A C 1
ATOM 713 O O . TYR A 1 92 ? 12.238 3.134 -18.370 1.00 91.75 92 TYR A O 1
ATOM 721 N N . PHE A 1 93 ? 14.269 3.548 -17.491 1.00 88.81 93 PHE A N 1
ATOM 722 C CA . PHE A 1 93 ? 13.816 4.188 -16.261 1.00 88.81 93 PHE A CA 1
ATOM 723 C C . PHE A 1 93 ? 13.715 5.684 -16.501 1.00 88.81 93 PHE A C 1
ATOM 725 O O . PHE A 1 93 ? 14.689 6.285 -16.940 1.00 88.81 93 PHE A O 1
ATOM 732 N N . TYR A 1 94 ? 12.559 6.280 -16.210 1.00 87.00 94 TYR A N 1
ATOM 733 C CA . TYR A 1 94 ? 12.362 7.722 -16.398 1.00 87.00 94 TYR A CA 1
ATOM 734 C C . TYR A 1 94 ? 13.218 8.552 -15.431 1.00 87.00 94 TYR A C 1
ATOM 736 O O . TYR A 1 94 ? 13.699 9.633 -15.771 1.00 87.00 94 TYR A O 1
ATOM 744 N N . GLU A 1 95 ? 13.422 8.035 -14.219 1.00 85.81 95 GLU A N 1
ATOM 745 C CA . GLU A 1 95 ? 14.356 8.604 -13.253 1.00 85.81 95 GLU A CA 1
ATOM 746 C C . GLU A 1 95 ? 15.729 7.943 -13.371 1.00 85.81 95 GLU A C 1
ATOM 748 O O . GLU A 1 95 ? 15.810 6.758 -13.712 1.00 85.81 95 GLU A O 1
ATOM 753 N N . PRO A 1 96 ? 16.815 8.671 -13.074 1.00 88.19 96 PRO A N 1
ATOM 754 C CA . PRO A 1 96 ? 18.137 8.079 -13.108 1.00 88.19 96 PRO A CA 1
ATOM 755 C C . PRO A 1 96 ? 18.298 6.955 -12.079 1.00 88.19 96 PRO A C 1
ATOM 757 O O . PRO A 1 96 ? 17.983 7.110 -10.896 1.00 88.19 96 PRO A O 1
ATOM 760 N N . VAL A 1 97 ? 18.828 5.819 -12.527 1.00 87.06 97 VAL A N 1
ATOM 761 C CA . VAL A 1 97 ? 19.084 4.631 -11.708 1.00 87.06 97 VAL A CA 1
ATOM 762 C C . VAL A 1 97 ? 20.553 4.256 -11.827 1.00 87.06 97 VAL A C 1
ATOM 764 O O . VAL A 1 97 ? 21.002 3.800 -12.876 1.00 87.06 97 VAL A O 1
ATOM 767 N N . ASN A 1 98 ? 21.300 4.402 -10.732 1.00 87.62 98 ASN A N 1
ATOM 768 C CA . ASN A 1 98 ? 22.696 3.980 -10.700 1.00 87.62 98 ASN A CA 1
ATOM 769 C C . ASN A 1 98 ? 22.788 2.441 -10.671 1.00 87.62 98 ASN A C 1
ATOM 771 O O . ASN A 1 98 ? 22.295 1.778 -9.750 1.00 87.62 98 ASN A O 1
ATOM 775 N N . VAL A 1 99 ? 23.452 1.892 -11.689 1.00 87.81 99 VAL A N 1
ATOM 776 C CA . VAL A 1 99 ? 23.613 0.449 -11.924 1.00 87.81 99 VAL A CA 1
ATOM 777 C C . VAL A 1 99 ? 24.428 -0.279 -10.847 1.00 87.81 99 VAL A C 1
ATOM 779 O O . VAL A 1 99 ? 24.337 -1.500 -10.718 1.00 87.81 99 VAL A O 1
ATOM 782 N N . GLU A 1 100 ? 25.197 0.452 -10.036 1.00 86.44 100 GLU A N 1
ATOM 783 C CA . GLU A 1 100 ? 25.882 -0.099 -8.861 1.00 86.44 100 GLU A CA 1
ATOM 784 C C . GLU A 1 100 ? 24.889 -0.558 -7.785 1.00 86.44 100 GLU A C 1
ATOM 786 O O . GLU A 1 100 ? 25.159 -1.520 -7.066 1.00 86.44 100 GLU A O 1
ATOM 791 N N . TYR A 1 101 ? 23.727 0.097 -7.694 1.00 84.38 101 TYR A N 1
ATOM 792 C CA . TYR A 1 101 ? 22.673 -0.257 -6.742 1.00 84.38 101 TYR A CA 1
ATOM 793 C C . TYR A 1 101 ? 21.607 -1.160 -7.360 1.00 84.38 101 TYR A C 1
ATOM 795 O O . TYR A 1 101 ? 21.053 -2.016 -6.669 1.00 84.38 101 TYR A O 1
ATOM 803 N N . PHE A 1 102 ? 21.301 -0.980 -8.649 1.00 86.00 102 PHE A N 1
ATOM 804 C CA . PHE A 1 102 ? 20.290 -1.777 -9.335 1.00 86.00 102 PHE A CA 1
ATOM 805 C C . PHE A 1 102 ? 20.609 -1.985 -10.819 1.00 86.00 102 PHE A C 1
ATOM 807 O O . PHE A 1 102 ? 20.577 -1.051 -11.622 1.00 86.00 102 PHE A O 1
ATOM 814 N N . ALA A 1 103 ? 20.826 -3.245 -11.188 1.00 85.69 103 ALA A N 1
ATOM 815 C CA . ALA A 1 103 ? 21.070 -3.684 -12.554 1.00 85.69 103 ALA A CA 1
ATOM 816 C C . ALA A 1 103 ? 20.067 -4.771 -12.960 1.00 85.69 103 ALA A C 1
ATOM 818 O O . ALA A 1 103 ? 19.794 -5.705 -12.197 1.00 85.69 103 ALA A O 1
ATOM 819 N N . MET A 1 104 ? 19.530 -4.664 -14.174 1.00 81.25 104 MET A N 1
ATOM 820 C CA . MET A 1 104 ? 18.722 -5.717 -14.777 1.00 81.25 104 MET A CA 1
ATOM 821 C C . MET A 1 104 ? 19.588 -6.914 -15.161 1.00 81.25 104 MET A C 1
ATOM 823 O O . MET A 1 104 ? 20.322 -6.895 -16.144 1.00 81.25 104 MET A O 1
ATOM 827 N N . ASN A 1 105 ? 19.435 -8.002 -14.412 1.00 74.31 105 ASN A N 1
ATOM 828 C CA . ASN A 1 105 ? 20.185 -9.234 -14.659 1.00 74.31 105 ASN A CA 1
ATOM 829 C C . ASN A 1 105 ? 19.404 -10.255 -15.496 1.00 74.31 105 ASN A C 1
ATOM 831 O O . ASN A 1 105 ? 19.982 -11.224 -15.984 1.00 74.31 105 ASN A O 1
ATOM 835 N N . ASN A 1 106 ? 18.090 -10.065 -15.654 1.00 73.69 106 ASN A N 1
ATOM 836 C CA . ASN A 1 106 ? 17.239 -10.975 -16.407 1.00 73.69 106 ASN A CA 1
ATOM 837 C C . ASN A 1 106 ? 16.413 -10.232 -17.462 1.00 73.69 106 ASN A C 1
ATOM 839 O O . ASN A 1 106 ? 15.503 -9.471 -17.142 1.00 73.69 106 ASN A O 1
ATOM 843 N N . TRP A 1 107 ? 16.726 -10.523 -18.722 1.00 74.19 107 TRP A N 1
ATOM 844 C CA . TRP A 1 107 ? 16.143 -9.903 -19.910 1.00 74.19 107 TRP A CA 1
ATOM 845 C C . TRP A 1 107 ? 15.038 -10.753 -20.552 1.00 74.19 107 TRP A C 1
ATOM 847 O O . TRP A 1 107 ? 14.490 -10.383 -21.590 1.00 74.19 107 TRP A O 1
ATOM 857 N N . SER A 1 108 ? 14.689 -11.904 -19.960 1.00 69.62 108 SER A N 1
ATOM 858 C CA . SER A 1 108 ? 13.561 -12.732 -20.401 1.00 69.62 108 SER A CA 1
ATOM 859 C C . SER A 1 108 ? 12.246 -12.201 -19.828 1.00 69.62 108 SER A C 1
ATOM 861 O O . SER A 1 108 ? 11.570 -12.889 -19.060 1.00 69.62 108 SER A O 1
ATOM 863 N N . PHE A 1 109 ? 11.881 -10.967 -20.195 1.00 65.06 109 PHE A N 1
ATOM 864 C CA . PHE A 1 109 ? 10.771 -10.245 -19.566 1.00 65.06 109 PHE A CA 1
ATOM 865 C C . PHE A 1 109 ? 9.447 -11.030 -19.571 1.00 65.06 109 PHE A C 1
ATOM 867 O O . PHE A 1 109 ? 8.686 -11.005 -18.610 1.00 65.06 109 PHE A O 1
ATOM 874 N N . LEU A 1 110 ? 9.230 -11.814 -20.629 1.00 57.44 110 LEU A N 1
ATOM 875 C CA . LEU A 1 110 ? 8.026 -12.614 -20.854 1.00 57.44 110 LEU A CA 1
ATOM 876 C C . LEU A 1 110 ? 8.013 -13.976 -20.140 1.00 57.44 110 LEU A C 1
ATOM 878 O O . LEU A 1 110 ? 6.961 -14.604 -20.054 1.00 57.44 110 LEU A O 1
ATOM 882 N N . GLN A 1 111 ? 9.159 -14.472 -19.660 1.00 57.44 111 GLN A N 1
ATOM 883 C CA . GLN A 1 111 ? 9.279 -15.855 -19.173 1.00 57.44 111 GLN A CA 1
ATOM 884 C C . GLN A 1 111 ? 9.469 -15.966 -17.658 1.00 57.44 111 GLN A C 1
ATOM 886 O O . GLN A 1 111 ? 9.057 -16.969 -17.081 1.00 57.44 111 GLN A O 1
ATOM 891 N N . SER A 1 112 ? 10.060 -14.962 -17.005 1.00 53.16 112 SER A N 1
ATOM 892 C CA . SER A 1 112 ? 10.565 -15.097 -15.629 1.00 53.16 112 SER A CA 1
ATOM 893 C C . SER A 1 112 ? 9.851 -14.252 -14.572 1.00 53.16 112 SER A C 1
ATOM 895 O O . SER A 1 112 ? 10.361 -14.143 -13.463 1.00 53.16 112 SER A O 1
ATOM 897 N N . GLY A 1 113 ? 8.718 -13.626 -14.900 1.00 55.97 113 GLY A N 1
ATOM 898 C CA . GLY A 1 113 ? 8.062 -12.677 -13.997 1.00 55.97 113 GLY A CA 1
ATOM 899 C C . GLY A 1 113 ? 8.929 -11.437 -13.759 1.00 55.97 113 GLY A C 1
ATOM 900 O O . GLY A 1 113 ? 9.463 -11.210 -12.671 1.00 55.97 113 GLY A O 1
ATOM 901 N N . SER A 1 114 ? 9.171 -10.686 -14.836 1.00 58.19 114 SER A N 1
ATOM 902 C CA . SER A 1 114 ? 10.076 -9.536 -14.847 1.00 58.19 114 SER A CA 1
ATOM 903 C C . SER A 1 114 ? 9.805 -8.572 -13.700 1.00 58.19 114 SER A C 1
ATOM 905 O O . SER A 1 114 ? 8.670 -8.144 -13.508 1.00 58.19 114 SER A O 1
ATOM 907 N N . ILE A 1 115 ? 10.863 -8.208 -12.965 1.00 67.62 115 ILE A N 1
ATOM 908 C CA . ILE A 1 115 ? 10.824 -7.178 -11.907 1.00 67.62 115 ILE A CA 1
ATOM 909 C C . ILE A 1 115 ? 9.895 -7.566 -10.737 1.00 67.62 115 ILE A C 1
ATOM 911 O O . ILE A 1 115 ? 9.629 -6.766 -9.850 1.00 67.62 115 ILE A O 1
ATOM 915 N N . GLY A 1 116 ? 9.472 -8.834 -10.678 1.00 73.38 116 GLY A N 1
ATOM 916 C CA . GLY A 1 116 ? 8.574 -9.371 -9.658 1.00 73.38 116 GLY A CA 1
ATOM 917 C C . GLY A 1 116 ? 7.120 -9.525 -10.112 1.00 73.38 116 GLY A C 1
ATOM 918 O O . GLY A 1 116 ? 6.359 -10.165 -9.390 1.00 73.38 116 GLY A O 1
ATOM 919 N N . ILE A 1 117 ? 6.739 -9.004 -11.285 1.00 80.19 117 ILE A N 1
ATOM 920 C CA . ILE A 1 117 ? 5.366 -9.077 -11.811 1.00 80.19 117 ILE A CA 1
ATOM 921 C C . ILE A 1 117 ? 5.040 -10.508 -12.230 1.00 80.19 117 ILE A C 1
ATOM 923 O O . ILE A 1 117 ? 5.821 -11.146 -12.934 1.00 80.19 117 ILE A O 1
ATOM 927 N N . ASP A 1 118 ? 3.860 -11.002 -11.861 1.00 81.44 118 ASP A N 1
ATOM 928 C CA . ASP A 1 118 ? 3.445 -12.346 -12.242 1.00 81.44 118 ASP A CA 1
ATOM 929 C C . ASP A 1 118 ? 3.205 -12.475 -13.750 1.00 81.44 118 ASP A C 1
ATOM 931 O O . ASP A 1 118 ? 2.557 -11.650 -14.400 1.00 81.44 118 ASP A O 1
ATOM 935 N N . ARG A 1 119 ? 3.656 -13.602 -14.310 1.00 81.88 119 ARG A N 1
ATOM 936 C CA . ARG A 1 119 ? 3.485 -13.923 -15.733 1.00 81.88 119 ARG A CA 1
ATOM 937 C C . ARG A 1 119 ? 2.018 -13.871 -16.178 1.00 81.88 119 ARG A C 1
ATOM 939 O O . ARG A 1 119 ? 1.740 -13.420 -17.286 1.00 81.88 119 ARG A O 1
ATOM 946 N N . LYS A 1 120 ? 1.088 -14.273 -15.303 1.00 84.25 120 LYS A N 1
ATOM 947 C CA . LYS A 1 120 ? -0.362 -14.245 -15.565 1.00 84.25 120 LYS A CA 1
ATOM 948 C C . LYS A 1 120 ? -0.870 -12.840 -15.913 1.00 84.25 120 LYS A C 1
ATOM 950 O O . LYS A 1 120 ? -1.827 -12.714 -16.668 1.00 84.25 120 LYS A O 1
ATOM 955 N N . ASP A 1 121 ? -0.247 -11.791 -15.375 1.00 85.12 121 ASP A N 1
ATOM 956 C CA . ASP A 1 121 ? -0.665 -10.408 -15.615 1.00 85.12 121 ASP A CA 1
ATOM 957 C C . ASP A 1 121 ? -0.029 -9.841 -16.879 1.00 85.12 121 ASP A C 1
ATOM 959 O O . ASP A 1 121 ? -0.700 -9.153 -17.645 1.00 85.12 121 ASP A O 1
ATOM 963 N N . ILE A 1 122 ? 1.219 -10.222 -17.163 1.00 81.62 122 ILE A N 1
ATOM 964 C CA . ILE A 1 122 ? 1.896 -9.895 -18.425 1.00 81.62 122 ILE A CA 1
ATOM 965 C C . ILE A 1 122 ? 1.140 -10.513 -19.609 1.00 81.62 122 ILE A C 1
ATOM 967 O O . ILE A 1 122 ? 0.914 -9.846 -20.615 1.00 81.62 122 ILE A O 1
ATOM 971 N N . GLU A 1 123 ? 0.678 -11.761 -19.491 1.00 83.81 123 GLU A N 1
ATOM 972 C CA . GLU A 1 123 ? -0.094 -12.430 -20.549 1.00 83.81 123 GLU A CA 1
ATOM 973 C C . GLU A 1 123 ? -1.414 -11.701 -20.873 1.00 83.81 123 GLU A C 1
ATOM 975 O O . GLU A 1 123 ? -1.830 -11.655 -22.032 1.00 83.81 123 GLU A O 1
ATOM 980 N N . LYS A 1 124 ? -2.041 -11.040 -19.889 1.00 85.25 124 LYS A N 1
ATOM 981 C CA . LYS A 1 124 ? -3.254 -10.233 -20.115 1.00 85.25 124 LYS A CA 1
ATOM 982 C C . LYS A 1 124 ? -2.976 -8.976 -20.944 1.00 85.25 124 LYS A C 1
ATOM 984 O O . LYS A 1 124 ? -3.880 -8.515 -21.638 1.00 85.25 124 LYS A O 1
ATOM 989 N N . VAL A 1 125 ? -1.759 -8.431 -20.924 1.00 84.38 125 VAL A N 1
ATOM 990 C CA . VAL A 1 125 ? -1.395 -7.223 -21.692 1.00 84.38 125 VAL A CA 1
ATOM 991 C C . VAL A 1 125 ? -1.532 -7.460 -23.200 1.00 84.38 125 VAL A C 1
ATOM 993 O O . VAL A 1 125 ? -1.943 -6.568 -23.942 1.00 84.38 125 VAL A O 1
ATOM 996 N N . PHE A 1 126 ? -1.311 -8.697 -23.658 1.00 83.31 126 PHE A N 1
ATOM 997 C CA . PHE A 1 126 ? -1.484 -9.087 -25.062 1.00 83.31 126 PHE A CA 1
ATOM 998 C C . PHE A 1 126 ? -2.939 -9.035 -25.548 1.00 83.31 126 PHE A C 1
ATOM 1000 O O . PHE A 1 126 ? -3.182 -9.090 -26.751 1.00 83.31 126 PHE A O 1
ATOM 1007 N N . THR A 1 127 ? -3.910 -8.874 -24.642 1.00 84.19 127 THR A N 1
ATOM 1008 C CA . THR A 1 127 ? -5.315 -8.629 -25.009 1.00 84.19 127 THR A CA 1
ATOM 1009 C C . THR A 1 127 ? -5.566 -7.207 -25.526 1.00 84.19 127 THR A C 1
ATOM 1011 O O . THR A 1 127 ? -6.675 -6.907 -25.969 1.00 84.19 127 THR A O 1
ATOM 1014 N N . GLY A 1 128 ? -4.558 -6.325 -25.477 1.00 80.62 128 GLY A N 1
ATOM 1015 C CA . GLY A 1 128 ? -4.638 -4.945 -25.961 1.00 80.62 128 GLY A CA 1
ATOM 1016 C C . GLY A 1 128 ? -5.289 -3.964 -24.994 1.00 80.62 128 GLY A C 1
ATOM 1017 O O . GLY A 1 128 ? -5.656 -2.862 -25.393 1.00 80.62 128 GLY A O 1
ATOM 1018 N N . ARG A 1 129 ? -5.441 -4.346 -23.724 1.00 85.19 129 ARG A N 1
ATOM 1019 C CA . ARG A 1 129 ? -5.995 -3.495 -22.665 1.00 85.19 129 ARG A CA 1
ATOM 1020 C C . ARG A 1 129 ? -4.926 -3.170 -21.632 1.00 85.19 129 ARG A C 1
ATOM 1022 O O . ARG A 1 129 ? -4.015 -3.965 -21.418 1.00 85.19 129 ARG A O 1
ATOM 1029 N N . THR A 1 130 ? -5.077 -2.032 -20.959 1.00 87.38 130 THR A N 1
ATOM 1030 C CA . THR A 1 130 ? -4.327 -1.754 -19.731 1.00 87.38 130 THR A CA 1
ATOM 1031 C C . THR A 1 130 ? -4.744 -2.746 -18.648 1.00 87.38 130 THR A C 1
ATOM 1033 O O . THR A 1 130 ? -5.937 -2.979 -18.438 1.00 87.38 130 THR A O 1
ATOM 1036 N N . VAL A 1 131 ? -3.762 -3.333 -17.971 1.00 88.44 131 VAL A N 1
ATOM 1037 C CA . VAL A 1 131 ? -3.955 -4.358 -16.939 1.00 88.44 131 VAL A CA 1
ATOM 1038 C C . VAL A 1 131 ? -3.412 -3.839 -15.615 1.00 88.44 131 VAL A C 1
ATOM 1040 O O . VAL A 1 131 ? -2.310 -3.305 -15.577 1.00 88.44 131 VAL A O 1
ATOM 1043 N N . LEU A 1 132 ? -4.164 -4.010 -14.529 1.00 88.88 132 LEU A N 1
ATOM 1044 C CA . LEU A 1 132 ? -3.629 -3.861 -13.177 1.00 88.88 132 LEU A CA 1
ATOM 1045 C C . LEU A 1 132 ? -2.981 -5.188 -12.763 1.00 88.88 132 LEU A C 1
ATOM 1047 O O . LEU A 1 132 ? -3.632 -6.231 -12.851 1.00 88.88 132 LEU A O 1
ATOM 1051 N N . SER A 1 133 ? -1.715 -5.155 -12.353 1.00 89.06 133 SER A N 1
ATOM 1052 C CA . SER A 1 133 ? -1.009 -6.345 -11.877 1.00 89.06 133 SER A CA 1
ATOM 1053 C C . SER A 1 133 ? -1.488 -6.784 -10.490 1.00 89.06 133 SER A C 1
ATOM 1055 O O . SER A 1 133 ? -1.961 -5.969 -9.696 1.00 89.06 133 SER A O 1
ATOM 1057 N N . SER A 1 134 ? -1.253 -8.055 -10.165 1.00 90.81 134 SER A N 1
ATOM 1058 C CA . SER A 1 134 ? -1.162 -8.537 -8.785 1.00 90.81 134 SER A CA 1
ATOM 1059 C C . SER A 1 134 ? -0.144 -7.720 -7.975 1.00 90.81 134 SER A C 1
ATOM 1061 O O . SER A 1 134 ? 0.733 -7.053 -8.541 1.00 90.81 134 SER A O 1
ATOM 1063 N N . ILE A 1 135 ? -0.234 -7.788 -6.642 1.00 92.62 135 ILE A N 1
ATOM 1064 C CA . ILE A 1 135 ? 0.761 -7.151 -5.770 1.00 92.62 135 ILE A CA 1
ATOM 1065 C C . ILE A 1 135 ? 2.080 -7.915 -5.904 1.00 92.62 135 ILE A C 1
ATOM 1067 O O . ILE A 1 135 ? 2.161 -9.126 -5.673 1.00 92.62 135 ILE A O 1
ATOM 1071 N N . TYR A 1 136 ? 3.148 -7.199 -6.232 1.00 89.25 136 TYR A N 1
ATOM 1072 C CA . TYR A 1 136 ? 4.485 -7.758 -6.313 1.00 89.25 136 TYR A CA 1
ATOM 1073 C C . TYR A 1 136 ? 5.514 -6.928 -5.567 1.00 89.25 136 TYR A C 1
ATOM 1075 O O . TYR A 1 136 ? 5.300 -5.760 -5.266 1.00 89.25 136 TYR A O 1
ATOM 1083 N N . GLN A 1 137 ? 6.638 -7.557 -5.237 1.00 88.44 137 GLN A N 1
ATOM 1084 C CA . GLN A 1 137 ? 7.751 -6.858 -4.616 1.00 88.44 137 GLN A CA 1
ATOM 1085 C C . GLN A 1 137 ? 8.646 -6.269 -5.703 1.00 88.44 137 GLN A C 1
ATOM 1087 O O . GLN A 1 137 ? 9.292 -7.014 -6.446 1.00 88.44 137 GLN A O 1
ATOM 1092 N N . ASP A 1 138 ? 8.701 -4.944 -5.770 1.00 84.44 138 ASP A N 1
ATOM 1093 C CA . ASP A 1 138 ? 9.563 -4.236 -6.705 1.00 84.44 138 ASP A CA 1
ATOM 1094 C C . ASP A 1 138 ? 11.037 -4.546 -6.411 1.00 84.44 138 ASP A C 1
ATOM 1096 O O . ASP A 1 138 ? 11.514 -4.467 -5.275 1.00 84.44 138 ASP A O 1
ATOM 1100 N N . GLN A 1 139 ? 11.787 -4.924 -7.445 1.00 79.31 139 GLN A N 1
ATOM 1101 C CA . GLN A 1 139 ? 13.157 -5.402 -7.263 1.00 79.31 139 GLN A CA 1
ATOM 1102 C C . GLN A 1 139 ? 14.144 -4.297 -6.874 1.00 79.31 139 GLN A C 1
ATOM 1104 O O . GLN A 1 139 ? 15.190 -4.627 -6.306 1.00 79.31 139 GLN A O 1
ATOM 1109 N N . ARG A 1 140 ? 13.823 -3.024 -7.137 1.00 79.75 140 ARG A N 1
ATOM 1110 C CA . ARG A 1 140 ? 14.677 -1.871 -6.827 1.00 79.75 140 ARG A CA 1
ATOM 1111 C C . ARG A 1 140 ? 14.441 -1.366 -5.405 1.00 79.75 140 ARG A C 1
ATOM 1113 O O . ARG A 1 140 ? 15.380 -1.236 -4.629 1.00 79.75 140 ARG A O 1
ATOM 1120 N N . THR A 1 141 ? 13.190 -1.105 -5.053 1.00 82.25 141 THR A N 1
ATOM 1121 C CA . THR A 1 141 ? 12.772 -0.531 -3.765 1.00 82.25 141 THR A CA 1
ATOM 1122 C C . THR A 1 141 ? 12.544 -1.586 -2.684 1.00 82.25 141 THR A C 1
ATOM 1124 O O . THR A 1 141 ? 12.516 -1.249 -1.502 1.00 82.25 141 THR A O 1
ATOM 1127 N N . LYS A 1 142 ? 12.375 -2.860 -3.071 1.00 86.25 142 LYS A N 1
ATOM 1128 C CA . LYS A 1 142 ? 11.981 -3.984 -2.200 1.00 86.25 142 LYS A CA 1
ATOM 1129 C C . LYS A 1 142 ? 10.630 -3.792 -1.504 1.00 86.25 142 LYS A C 1
ATOM 1131 O O . LYS A 1 142 ? 10.315 -4.530 -0.569 1.00 86.25 142 LYS A O 1
ATOM 1136 N N . GLN A 1 143 ? 9.819 -2.843 -1.963 1.00 88.25 143 GLN A N 1
ATOM 1137 C CA . GLN A 1 143 ? 8.478 -2.593 -1.445 1.00 88.25 143 GLN A CA 1
ATOM 1138 C C . GLN A 1 143 ? 7.435 -3.358 -2.257 1.00 88.25 143 GLN A C 1
ATOM 1140 O O . GLN A 1 143 ? 7.623 -3.612 -3.445 1.00 88.25 143 GLN A O 1
ATOM 1145 N N . ASN A 1 144 ? 6.326 -3.709 -1.609 1.00 92.00 144 ASN A N 1
ATOM 1146 C CA . ASN A 1 144 ? 5.170 -4.246 -2.312 1.00 92.00 144 ASN A CA 1
ATOM 1147 C C . ASN A 1 144 ? 4.467 -3.112 -3.067 1.00 92.00 144 ASN A C 1
ATOM 1149 O O . ASN A 1 144 ? 4.142 -2.078 -2.479 1.00 92.00 144 ASN A O 1
ATOM 1153 N N . VAL A 1 145 ? 4.242 -3.320 -4.358 1.00 90.00 145 VAL A N 1
ATOM 1154 C CA . VAL A 1 145 ? 3.596 -2.387 -5.283 1.00 90.00 145 VAL A CA 1
ATOM 1155 C C . VAL A 1 145 ? 2.623 -3.146 -6.187 1.00 90.00 145 VAL A C 1
ATOM 1157 O O . VAL A 1 145 ? 2.687 -4.369 -6.312 1.00 90.00 145 VAL A O 1
ATOM 1160 N N . MET A 1 146 ? 1.705 -2.420 -6.810 1.00 90.00 146 MET A N 1
ATOM 1161 C CA . MET A 1 146 ? 0.904 -2.896 -7.945 1.00 90.00 146 MET A CA 1
ATOM 1162 C C . MET A 1 146 ? 1.209 -1.993 -9.122 1.00 90.00 146 MET A C 1
ATOM 1164 O O . MET A 1 146 ? 1.468 -0.821 -8.889 1.00 90.00 146 MET A O 1
ATOM 1168 N N . SER A 1 147 ? 1.095 -2.457 -10.359 1.00 88.12 147 SER A N 1
ATOM 1169 C CA . SER A 1 147 ? 1.395 -1.597 -11.503 1.00 88.12 147 SER A CA 1
ATOM 1170 C C . SER A 1 147 ? 0.329 -1.668 -12.575 1.00 88.12 147 SER A C 1
ATOM 1172 O O . SER A 1 147 ? -0.253 -2.719 -12.848 1.00 88.12 147 SER A O 1
ATOM 1174 N N . LEU A 1 148 ? 0.074 -0.521 -13.198 1.00 88.38 148 LEU A N 1
ATOM 1175 C CA . LEU A 1 148 ? -0.711 -0.424 -14.416 1.00 88.38 148 LEU A CA 1
ATOM 1176 C C . LEU A 1 148 ? 0.205 -0.712 -15.604 1.00 88.38 148 LEU A C 1
ATOM 1178 O O . LEU A 1 148 ? 1.113 0.057 -15.915 1.00 88.38 148 LEU A O 1
ATOM 1182 N N . LEU A 1 149 ? -0.057 -1.834 -16.263 1.00 88.56 149 LEU A N 1
ATOM 1183 C CA . LEU A 1 149 ? 0.648 -2.327 -17.435 1.00 88.56 149 LEU A CA 1
ATOM 1184 C C . LEU A 1 149 ? -0.096 -1.851 -18.682 1.00 88.56 149 LEU A C 1
ATOM 1186 O O . LEU A 1 149 ? -1.182 -2.349 -18.982 1.00 88.56 149 LEU A O 1
ATOM 1190 N N . THR A 1 150 ? 0.469 -0.887 -19.406 1.00 89.44 150 THR A N 1
ATOM 1191 C CA . THR A 1 150 ? -0.146 -0.341 -20.625 1.00 89.44 150 THR A CA 1
ATOM 1192 C C . THR A 1 150 ? 0.642 -0.779 -21.862 1.00 89.44 150 THR A C 1
ATOM 1194 O O . THR A 1 150 ? 1.809 -0.400 -21.990 1.00 89.44 150 THR A O 1
ATOM 1197 N N . PRO A 1 151 ? 0.048 -1.571 -22.777 1.00 90.81 151 PRO A N 1
ATOM 1198 C CA . PRO A 1 151 ? 0.738 -2.011 -23.985 1.00 90.81 151 PRO A CA 1
ATOM 1199 C C . PRO A 1 151 ? 0.999 -0.847 -24.946 1.00 90.81 151 PRO A C 1
ATOM 1201 O O . PRO A 1 151 ? 0.130 -0.005 -25.172 1.00 90.81 151 PRO A O 1
ATOM 1204 N N . VAL A 1 152 ? 2.176 -0.844 -25.569 1.00 87.94 152 VAL A N 1
ATOM 1205 C CA . VAL A 1 152 ? 2.566 0.107 -26.616 1.00 87.94 152 VAL A CA 1
ATOM 1206 C C . VAL A 1 152 ? 2.652 -0.624 -27.946 1.00 87.94 152 VAL A C 1
ATOM 1208 O O . VAL A 1 152 ? 3.398 -1.595 -28.081 1.00 87.94 152 VAL A O 1
ATOM 1211 N N . TYR A 1 153 ? 1.910 -0.135 -28.939 1.00 86.69 153 TYR A N 1
ATOM 1212 C CA . TYR A 1 153 ? 1.866 -0.710 -30.279 1.00 86.69 153 TYR A CA 1
ATOM 1213 C C . TYR A 1 153 ? 2.551 0.194 -31.301 1.00 86.69 153 TYR A C 1
ATOM 1215 O O . TYR A 1 153 ? 2.328 1.402 -31.321 1.00 86.69 153 TYR A O 1
ATOM 1223 N N . VAL A 1 154 ? 3.320 -0.410 -32.204 1.00 83.81 154 VAL A N 1
ATOM 1224 C CA . VAL A 1 154 ? 3.887 0.248 -33.387 1.00 83.81 154 VAL A CA 1
ATOM 1225 C C . VAL A 1 154 ? 3.467 -0.556 -34.611 1.00 83.81 154 VAL A C 1
ATOM 1227 O O . VAL A 1 154 ? 3.666 -1.766 -34.658 1.00 83.81 154 VAL A O 1
ATOM 1230 N N . ALA A 1 155 ? 2.827 0.100 -35.583 1.00 86.44 155 ALA A N 1
ATOM 1231 C CA . ALA A 1 155 ? 2.302 -0.540 -36.797 1.00 86.44 155 ALA A CA 1
ATOM 1232 C C . ALA A 1 155 ? 1.421 -1.789 -36.529 1.00 86.44 155 ALA A C 1
ATOM 1234 O O . ALA A 1 155 ? 1.453 -2.762 -37.277 1.00 86.44 155 ALA A O 1
ATOM 1235 N N . GLY A 1 156 ? 0.636 -1.771 -35.444 1.00 84.06 156 GLY A N 1
ATOM 1236 C CA . GLY A 1 156 ? -0.247 -2.880 -35.057 1.00 84.06 156 GLY A CA 1
ATOM 1237 C C . GLY A 1 156 ? 0.446 -4.048 -34.345 1.00 84.06 156 GLY A C 1
ATOM 1238 O O . GLY A 1 156 ? -0.226 -5.006 -33.972 1.00 84.06 156 GLY A O 1
ATOM 1239 N N . GLN A 1 157 ? 1.759 -3.972 -34.110 1.00 86.50 157 GLN A N 1
ATOM 1240 C CA . GLN A 1 157 ? 2.516 -4.964 -33.346 1.00 86.50 157 GLN A CA 1
ATOM 1241 C C . GLN A 1 157 ? 2.851 -4.438 -31.952 1.00 86.50 157 GLN A C 1
ATOM 1243 O O . GLN A 1 157 ? 3.187 -3.264 -31.792 1.00 86.50 157 GLN A O 1
ATOM 1248 N N . LEU A 1 158 ? 2.750 -5.302 -30.937 1.00 86.19 158 LEU A N 1
ATOM 1249 C CA . LEU A 1 158 ? 3.155 -4.958 -29.575 1.00 86.19 158 LEU A CA 1
ATOM 1250 C C . LEU A 1 158 ? 4.673 -4.740 -29.557 1.00 86.19 158 LEU A C 1
ATOM 1252 O O . LEU A 1 158 ? 5.436 -5.651 -29.871 1.00 86.19 158 LEU A O 1
ATOM 1256 N N . LYS A 1 159 ? 5.094 -3.526 -29.210 1.00 86.81 159 LYS A N 1
ATOM 1257 C CA . LYS A 1 159 ? 6.499 -3.116 -29.143 1.00 86.81 159 LYS A CA 1
ATOM 1258 C C . LYS A 1 159 ? 7.026 -3.178 -27.710 1.00 86.81 159 LYS A C 1
ATOM 1260 O O . LYS A 1 159 ? 8.118 -3.689 -27.471 1.00 86.81 159 LYS A O 1
ATOM 1265 N N . GLY A 1 160 ? 6.216 -2.736 -26.752 1.00 88.25 160 GLY A N 1
ATOM 1266 C CA . GLY A 1 160 ? 6.618 -2.671 -25.354 1.00 88.25 160 GLY A CA 1
ATOM 1267 C C . GLY A 1 160 ? 5.462 -2.475 -24.388 1.00 88.25 160 GLY A C 1
ATOM 1268 O O . GLY A 1 160 ? 4.291 -2.538 -24.768 1.00 88.25 160 GLY A O 1
ATOM 1269 N N . ILE A 1 161 ? 5.802 -2.246 -23.124 1.00 88.62 161 ILE A N 1
ATOM 1270 C CA . ILE A 1 161 ? 4.860 -2.038 -22.026 1.00 88.62 161 ILE A CA 1
ATOM 1271 C C . ILE A 1 161 ? 5.335 -0.831 -21.219 1.00 88.62 161 ILE A C 1
ATOM 1273 O O . ILE A 1 161 ? 6.494 -0.767 -20.812 1.00 88.62 161 ILE A O 1
ATOM 1277 N N . VAL A 1 162 ? 4.438 0.123 -20.979 1.00 87.69 162 VAL A N 1
ATOM 1278 C CA . VAL A 1 162 ? 4.646 1.206 -20.011 1.00 87.69 162 VAL A CA 1
ATOM 1279 C C . VAL A 1 162 ? 4.126 0.744 -18.658 1.00 87.69 162 VAL A C 1
ATOM 1281 O O . VAL A 1 162 ? 2.987 0.276 -18.571 1.00 87.69 162 VAL A O 1
ATOM 1284 N N . LEU A 1 163 ? 4.952 0.885 -17.621 1.00 85.19 163 LEU A N 1
ATOM 1285 C CA . LEU A 1 163 ? 4.611 0.520 -16.254 1.00 85.19 163 LEU A CA 1
ATOM 1286 C C . LEU A 1 163 ? 4.494 1.767 -15.381 1.00 85.19 163 LEU A C 1
ATOM 1288 O O . LEU A 1 163 ? 5.418 2.580 -15.275 1.00 85.19 163 LEU A O 1
ATOM 1292 N N . LEU A 1 164 ? 3.328 1.890 -14.757 1.00 84.88 164 LEU A N 1
ATOM 1293 C CA . LEU A 1 164 ? 3.031 2.887 -13.740 1.00 84.88 164 LEU A CA 1
ATOM 1294 C C . LEU A 1 164 ? 2.835 2.161 -12.413 1.00 84.88 164 LEU A C 1
ATOM 1296 O O . LEU A 1 164 ? 1.826 1.478 -12.232 1.00 84.88 164 LEU A O 1
ATOM 1300 N N . ASP A 1 165 ? 3.804 2.296 -11.513 1.00 84.75 165 ASP A N 1
ATOM 1301 C CA . ASP A 1 165 ? 3.743 1.681 -10.193 1.00 84.75 165 ASP A CA 1
ATOM 1302 C C . ASP A 1 165 ? 2.810 2.481 -9.274 1.00 84.75 165 ASP A C 1
ATOM 1304 O O . ASP A 1 165 ? 2.791 3.708 -9.257 1.00 84.75 165 ASP A O 1
ATOM 1308 N N . ILE A 1 166 ? 2.036 1.749 -8.490 1.00 86.38 166 ILE A N 1
ATOM 1309 C CA . ILE A 1 166 ? 1.133 2.212 -7.450 1.00 86.38 166 ILE A CA 1
ATOM 1310 C C . ILE A 1 166 ? 1.685 1.655 -6.142 1.00 86.38 166 ILE A C 1
ATOM 1312 O O . ILE A 1 166 ? 1.501 0.484 -5.792 1.00 86.38 166 ILE A O 1
ATOM 1316 N N . ASN A 1 167 ? 2.406 2.511 -5.432 1.00 86.31 167 ASN A N 1
ATOM 1317 C CA . ASN A 1 167 ? 3.041 2.207 -4.163 1.00 86.31 167 ASN A CA 1
ATOM 1318 C C . ASN A 1 167 ? 2.189 2.703 -2.974 1.00 86.31 167 ASN A C 1
ATOM 1320 O O . ASN A 1 167 ? 1.115 3.302 -3.118 1.00 86.31 167 ASN A O 1
ATOM 1324 N N . LYS A 1 168 ? 2.699 2.471 -1.761 1.00 88.88 168 LYS A N 1
ATOM 1325 C CA . LYS A 1 168 ? 2.104 2.940 -0.501 1.00 88.88 168 LYS A CA 1
ATOM 1326 C C . LYS A 1 168 ? 1.813 4.448 -0.488 1.00 88.88 168 LYS A C 1
ATOM 1328 O O . LYS A 1 168 ? 0.773 4.855 0.027 1.00 88.88 168 LYS A O 1
ATOM 1333 N N . ASN A 1 169 ? 2.719 5.270 -1.011 1.00 84.19 169 ASN A N 1
ATOM 1334 C CA . ASN A 1 169 ? 2.597 6.726 -1.021 1.00 84.19 169 ASN A CA 1
ATOM 1335 C C . ASN A 1 169 ? 1.484 7.183 -1.969 1.00 84.19 169 ASN A C 1
ATOM 1337 O O . ASN A 1 169 ? 0.665 8.009 -1.571 1.00 84.19 169 ASN A O 1
ATOM 1341 N N . ASN A 1 170 ? 1.387 6.601 -3.171 1.00 83.12 170 ASN A N 1
ATOM 1342 C CA . ASN A 1 170 ? 0.304 6.927 -4.108 1.00 83.12 170 ASN A CA 1
ATOM 1343 C C . ASN A 1 170 ? -1.061 6.585 -3.497 1.00 83.12 170 ASN A C 1
ATOM 1345 O O . ASN A 1 170 ? -1.993 7.386 -3.540 1.00 83.12 170 ASN A O 1
ATOM 1349 N N . LEU A 1 171 ? -1.160 5.417 -2.859 1.00 86.75 171 LEU A N 1
ATOM 1350 C CA . LEU A 1 171 ? -2.385 4.973 -2.199 1.00 86.75 171 LEU A CA 1
ATOM 1351 C C . LEU A 1 171 ? -2.722 5.816 -0.963 1.00 86.75 171 LEU A C 1
ATOM 1353 O O . LEU A 1 171 ? -3.896 6.087 -0.708 1.00 86.75 171 LEU A O 1
ATOM 1357 N N . ARG A 1 172 ? -1.720 6.287 -0.210 1.00 87.62 172 ARG A N 1
ATOM 1358 C CA . ARG A 1 172 ? -1.936 7.166 0.947 1.00 87.62 172 ARG A CA 1
ATOM 1359 C C . ARG A 1 172 ? -2.730 8.412 0.565 1.00 87.62 172 ARG A C 1
ATOM 1361 O O . ARG A 1 172 ? -3.602 8.796 1.333 1.00 87.62 172 ARG A O 1
ATOM 1368 N N . ASN A 1 173 ? -2.500 8.990 -0.611 1.00 80.44 173 ASN A N 1
ATOM 1369 C CA . ASN A 1 173 ? -3.216 10.190 -1.062 1.00 80.44 173 ASN A CA 1
ATOM 1370 C C . ASN A 1 173 ? -4.724 9.967 -1.253 1.00 80.44 173 ASN A C 1
ATOM 1372 O O . ASN A 1 173 ? -5.504 10.894 -1.060 1.00 80.44 173 ASN A O 1
ATOM 1376 N N . ILE A 1 174 ? -5.139 8.738 -1.567 1.00 82.75 174 ILE A N 1
ATOM 1377 C CA . ILE A 1 174 ? -6.552 8.367 -1.726 1.00 82.75 174 ILE A CA 1
ATOM 1378 C C . ILE A 1 174 ? -7.220 8.167 -0.367 1.00 82.75 174 ILE A C 1
ATOM 1380 O O . ILE A 1 174 ? -8.343 8.608 -0.141 1.00 82.75 174 ILE A O 1
ATOM 1384 N N . PHE A 1 175 ? -6.544 7.446 0.530 1.00 86.94 175 PHE A N 1
ATOM 1385 C CA . PHE A 1 175 ? -7.130 7.023 1.804 1.00 86.94 175 PHE A CA 1
ATOM 1386 C C . PHE A 1 175 ? -6.946 8.051 2.925 1.00 86.94 175 PHE A C 1
ATOM 1388 O O . PHE A 1 175 ? -7.562 7.914 3.984 1.00 86.94 175 PHE A O 1
ATOM 1395 N N . TYR A 1 176 ? -6.099 9.062 2.729 1.00 87.81 176 TYR A N 1
ATOM 1396 C CA . TYR A 1 176 ? -5.838 10.074 3.741 1.00 87.81 176 TYR A CA 1
ATOM 1397 C C . TYR A 1 176 ? -7.081 10.918 4.032 1.00 87.81 176 TYR A C 1
ATOM 1399 O O . TYR A 1 176 ? -7.685 11.524 3.151 1.00 87.81 176 TYR A O 1
ATOM 1407 N N . THR A 1 177 ? -7.446 11.007 5.309 1.00 87.06 177 THR A N 1
ATOM 1408 C CA . THR A 1 177 ? -8.645 11.723 5.750 1.00 87.06 177 THR A CA 1
ATOM 1409 C C . THR A 1 177 ? -8.301 13.152 6.175 1.00 87.06 177 THR A C 1
ATOM 1411 O O . THR A 1 177 ? -8.112 13.409 7.367 1.00 87.06 177 THR A O 1
ATOM 1414 N N . HIS A 1 178 ? -8.233 14.085 5.217 1.00 85.81 178 HIS A N 1
ATOM 1415 C CA . HIS A 1 178 ? -7.824 15.480 5.465 1.00 85.81 178 HIS A CA 1
ATOM 1416 C C . HIS A 1 178 ? -8.695 16.181 6.522 1.00 85.81 178 HIS A C 1
ATOM 1418 O O . HIS A 1 178 ? -8.176 16.776 7.464 1.00 85.81 178 HIS A O 1
ATOM 1424 N N . ASP A 1 179 ? -10.016 16.000 6.447 1.00 88.69 179 ASP A N 1
ATOM 1425 C CA . ASP A 1 179 ? -10.969 16.599 7.394 1.00 88.69 179 ASP A CA 1
ATOM 1426 C C . ASP A 1 179 ? -10.993 15.905 8.768 1.00 88.69 179 ASP A C 1
ATOM 1428 O O . ASP A 1 179 ? -11.656 16.361 9.702 1.00 88.69 179 ASP A O 1
ATOM 1432 N N . ARG A 1 180 ? -10.320 14.753 8.908 1.00 90.12 180 ARG A N 1
ATOM 1433 C CA . ARG A 1 180 ? -10.343 13.918 10.121 1.00 90.12 180 ARG A CA 1
ATOM 1434 C C . ARG A 1 180 ? -8.942 13.390 10.466 1.00 90.12 180 ARG A C 1
ATOM 1436 O O . ARG A 1 180 ? -8.737 12.177 10.479 1.00 90.12 180 ARG A O 1
ATOM 1443 N N . PRO A 1 181 ? -7.976 14.252 10.824 1.00 90.50 181 PRO A N 1
ATOM 1444 C CA . PRO A 1 181 ? -6.593 13.831 11.086 1.00 90.50 181 PRO A CA 1
ATOM 1445 C C . PRO A 1 181 ? -6.467 12.853 12.268 1.00 90.50 181 PRO A C 1
ATOM 1447 O O . PRO A 1 181 ? -5.631 11.954 12.255 1.00 90.50 181 PRO A O 1
ATOM 1450 N N . LEU A 1 182 ? -7.342 12.976 13.275 1.00 90.88 182 LEU A N 1
ATOM 1451 C CA . LEU A 1 182 ? -7.421 12.028 14.394 1.00 90.88 182 LEU A CA 1
ATOM 1452 C C . LEU A 1 182 ? -7.837 10.620 13.952 1.00 90.88 182 LEU A C 1
ATOM 1454 O O . LEU A 1 182 ? -7.352 9.654 14.527 1.00 90.88 182 LEU A O 1
ATOM 1458 N N . LEU A 1 183 ? -8.723 10.497 12.956 1.00 91.81 183 LEU A N 1
ATOM 1459 C CA . LEU A 1 183 ? -9.121 9.195 12.416 1.00 91.81 183 LEU A CA 1
ATOM 1460 C C . LEU A 1 183 ? -7.935 8.537 11.714 1.00 91.81 183 LEU A C 1
ATOM 1462 O O . LEU A 1 183 ? -7.648 7.381 11.996 1.00 91.81 183 LEU A O 1
ATOM 1466 N N . TRP A 1 184 ? -7.216 9.289 10.873 1.00 92.75 184 TRP A N 1
ATOM 1467 C CA . TRP A 1 184 ? -6.028 8.790 10.179 1.00 92.75 184 TRP A CA 1
ATOM 1468 C C . TRP A 1 184 ? -5.006 8.167 11.137 1.00 92.75 184 TRP A C 1
ATOM 1470 O O . TRP A 1 184 ? -4.498 7.087 10.860 1.00 92.75 184 TRP A O 1
ATOM 1480 N N . ARG A 1 185 ? -4.746 8.784 12.298 1.00 92.19 185 ARG A N 1
ATOM 1481 C CA . ARG A 1 185 ? -3.793 8.244 13.288 1.00 92.19 185 ARG A CA 1
ATOM 1482 C C . ARG A 1 185 ? -4.144 6.831 13.781 1.00 92.19 185 ARG A C 1
ATOM 1484 O O . ARG A 1 185 ? -3.253 6.081 14.152 1.00 92.19 185 ARG A O 1
ATOM 1491 N N . PHE A 1 186 ? -5.425 6.473 13.782 1.00 93.69 186 PHE A N 1
ATOM 1492 C CA . PHE A 1 186 ? -5.935 5.218 14.343 1.00 93.69 186 PHE A CA 1
ATOM 1493 C C . PHE A 1 186 ? -6.576 4.294 13.298 1.00 93.69 186 PHE A C 1
ATOM 1495 O O . PHE A 1 186 ? -7.226 3.308 13.654 1.00 93.69 186 PHE A O 1
ATOM 1502 N N . LEU A 1 187 ? -6.443 4.625 12.013 1.00 93.62 187 LEU A N 1
ATOM 1503 C CA . LEU A 1 187 ? -7.033 3.883 10.906 1.00 93.62 187 LEU A CA 1
ATOM 1504 C C . LEU A 1 187 ? -5.982 2.970 10.274 1.00 93.62 187 LEU A C 1
ATOM 1506 O O . LEU A 1 187 ? -5.070 3.445 9.606 1.00 93.62 187 LEU A O 1
ATOM 1510 N N . ASN A 1 188 ? -6.139 1.659 10.402 1.00 94.75 188 ASN A N 1
ATOM 1511 C CA . ASN A 1 188 ? -5.383 0.717 9.586 1.00 94.75 188 ASN A CA 1
ATOM 1512 C C . ASN A 1 188 ? -6.010 0.649 8.194 1.00 94.75 188 ASN A C 1
ATOM 1514 O O . ASN A 1 188 ? -7.225 0.479 8.064 1.00 94.75 188 ASN A O 1
ATOM 1518 N N . VAL A 1 189 ? -5.172 0.746 7.169 1.00 95.75 189 VAL A N 1
ATOM 1519 C CA . VAL A 1 189 ? -5.562 0.617 5.765 1.00 95.75 189 VAL A CA 1
ATOM 1520 C C . VAL A 1 189 ? -4.586 -0.345 5.106 1.00 95.75 189 VAL A C 1
ATOM 1522 O O . VAL A 1 189 ? -3.377 -0.100 5.089 1.00 95.75 189 VAL A O 1
ATOM 1525 N N . THR A 1 190 ? -5.091 -1.451 4.573 1.00 96.19 190 THR A N 1
ATOM 1526 C CA . THR A 1 190 ? -4.275 -2.467 3.898 1.00 96.19 190 THR A CA 1
ATOM 1527 C C . THR A 1 190 ? -4.973 -2.939 2.633 1.00 96.19 190 THR A C 1
ATOM 1529 O O . THR A 1 190 ? -6.182 -3.172 2.636 1.00 96.19 190 THR A O 1
ATOM 1532 N N . LEU A 1 191 ? -4.211 -3.061 1.549 1.00 95.94 191 LEU A N 1
ATOM 1533 C CA . LEU A 1 191 ? -4.630 -3.770 0.343 1.00 95.94 191 LEU A CA 1
ATOM 1534 C C . LEU A 1 191 ? -3.933 -5.122 0.332 1.00 95.94 191 LEU A C 1
ATOM 1536 O O . LEU A 1 191 ? -2.716 -5.164 0.467 1.00 95.94 191 LEU A O 1
ATOM 1540 N N . THR A 1 192 ? -4.693 -6.188 0.140 1.00 96.38 192 THR A N 1
ATOM 1541 C CA . THR A 1 192 ? -4.213 -7.569 0.117 1.00 96.38 192 THR A CA 1
ATOM 1542 C C . THR A 1 192 ? -4.554 -8.192 -1.222 1.00 96.38 192 THR A C 1
ATOM 1544 O O . THR A 1 192 ? -5.701 -8.143 -1.653 1.00 96.38 192 THR A O 1
ATOM 1547 N N . ASP A 1 193 ? -3.587 -8.808 -1.878 1.00 94.25 193 ASP A N 1
ATOM 1548 C CA . ASP A 1 193 ? -3.830 -9.631 -3.056 1.00 94.25 193 ASP A CA 1
ATOM 1549 C C . ASP A 1 193 ? -4.349 -10.995 -2.592 1.00 94.25 193 ASP A C 1
ATOM 1551 O O . ASP A 1 193 ? -3.693 -11.696 -1.821 1.00 94.25 193 ASP A O 1
ATOM 1555 N N . THR A 1 194 ? -5.548 -11.366 -3.028 1.00 92.19 194 THR A N 1
ATOM 1556 C CA . THR A 1 194 ? -6.222 -12.593 -2.598 1.00 92.19 194 THR A CA 1
ATOM 1557 C C . THR A 1 194 ? -5.580 -13.858 -3.154 1.00 92.19 194 THR A C 1
ATOM 1559 O O . THR A 1 194 ? -5.743 -14.917 -2.553 1.00 92.19 194 THR A O 1
ATOM 1562 N N . ASP A 1 195 ? -4.868 -13.762 -4.278 1.00 88.62 195 ASP A N 1
ATOM 1563 C CA . ASP A 1 195 ? -4.194 -14.899 -4.903 1.00 88.62 195 ASP A CA 1
ATOM 1564 C C . ASP A 1 195 ? -2.832 -15.148 -4.247 1.00 88.62 195 ASP A C 1
ATOM 1566 O O . ASP A 1 195 ? -2.485 -16.287 -3.935 1.00 88.62 195 ASP A O 1
ATOM 1570 N N . SER A 1 196 ? -2.041 -14.084 -4.062 1.00 88.81 196 SER A N 1
ATOM 1571 C CA . SER A 1 196 ? -0.660 -14.191 -3.567 1.00 88.81 196 SER A CA 1
ATOM 1572 C C . SER A 1 196 ? -0.523 -14.023 -2.051 1.00 88.81 196 SER A C 1
ATOM 1574 O O . SER A 1 196 ? 0.499 -14.413 -1.484 1.00 88.81 196 SER A O 1
ATOM 1576 N N . GLY A 1 197 ? -1.522 -13.434 -1.387 1.00 91.25 197 GLY A N 1
ATOM 1577 C CA . GLY A 1 197 ? -1.482 -13.076 0.033 1.00 91.25 197 GLY A CA 1
ATOM 1578 C C . GLY A 1 197 ? -0.519 -11.929 0.357 1.00 91.25 197 GLY A C 1
ATOM 1579 O O . GLY A 1 197 ? -0.190 -11.725 1.523 1.00 91.25 197 GLY A O 1
ATOM 1580 N N . ARG A 1 198 ? -0.009 -11.216 -0.655 1.00 93.12 198 ARG A N 1
ATOM 1581 C CA . ARG A 1 198 ? 0.880 -10.065 -0.461 1.00 93.12 198 ARG A CA 1
ATOM 1582 C C . ARG A 1 198 ? 0.078 -8.815 -0.135 1.00 93.12 198 ARG A C 1
ATOM 1584 O O . ARG A 1 198 ? -0.962 -8.570 -0.740 1.00 93.12 198 ARG A O 1
ATOM 1591 N N . ASP A 1 199 ? 0.645 -7.987 0.736 1.00 95.75 199 ASP A N 1
ATOM 1592 C CA . ASP A 1 199 ? -0.029 -6.804 1.264 1.00 95.75 199 ASP A CA 1
ATOM 1593 C C . ASP A 1 199 ? 0.716 -5.505 0.953 1.00 95.75 199 ASP A C 1
ATOM 1595 O O . ASP A 1 199 ? 1.944 -5.429 1.057 1.00 95.75 199 ASP A O 1
ATOM 1599 N N . ILE A 1 200 ? -0.037 -4.444 0.672 1.00 94.88 200 ILE A N 1
ATOM 1600 C CA . ILE A 1 200 ? 0.426 -3.058 0.734 1.00 94.88 200 ILE A CA 1
ATOM 1601 C C . ILE A 1 200 ? -0.216 -2.403 1.956 1.00 94.88 200 ILE A C 1
ATOM 1603 O O . ILE A 1 200 ? -1.400 -2.054 1.962 1.00 94.88 200 ILE A O 1
ATOM 1607 N N . ILE A 1 201 ? 0.587 -2.224 3.006 1.00 94.75 201 ILE A N 1
ATOM 1608 C CA . ILE A 1 201 ? 0.170 -1.557 4.243 1.00 94.75 201 ILE A CA 1
ATOM 1609 C C . ILE A 1 201 ? 0.265 -0.044 4.036 1.00 94.75 201 ILE A C 1
ATOM 1611 O O . ILE A 1 201 ? 1.342 0.552 4.138 1.00 94.75 201 ILE A O 1
ATOM 1615 N N . ILE A 1 202 ? -0.874 0.582 3.746 1.00 94.19 202 ILE A N 1
ATOM 1616 C CA . ILE A 1 202 ? -0.968 2.018 3.462 1.00 94.19 202 ILE A CA 1
ATOM 1617 C C . ILE A 1 202 ? -0.837 2.830 4.746 1.00 94.19 202 ILE A C 1
ATOM 1619 O O . ILE A 1 202 ? -0.096 3.814 4.797 1.00 94.19 202 ILE A O 1
ATOM 1623 N N . ASN A 1 203 ? -1.532 2.401 5.794 1.00 94.25 203 ASN A N 1
ATOM 1624 C CA . ASN A 1 203 ? -1.469 3.028 7.102 1.00 94.25 203 ASN A CA 1
ATOM 1625 C C . ASN A 1 203 ? -1.675 1.998 8.203 1.00 94.25 203 ASN A C 1
ATOM 1627 O O . ASN A 1 203 ? -2.408 1.025 8.018 1.00 94.25 203 ASN A O 1
ATOM 1631 N N . GLN A 1 204 ? -1.043 2.238 9.344 1.00 91.94 204 GLN A N 1
ATOM 1632 C CA . GLN A 1 204 ? -1.161 1.398 10.523 1.00 91.94 204 GLN A CA 1
ATOM 1633 C C . GLN A 1 204 ? -1.205 2.297 11.760 1.00 91.94 204 GLN A C 1
ATOM 1635 O O . GLN A 1 204 ? -0.399 3.215 11.887 1.00 91.94 204 GLN A O 1
ATOM 1640 N N . SER A 1 205 ? -2.169 2.029 12.635 1.00 87.50 205 SER A N 1
ATOM 1641 C CA . SER A 1 205 ? -2.326 2.621 13.960 1.00 87.50 205 SER A CA 1
ATOM 1642 C C . SER A 1 205 ? -1.050 2.397 14.763 1.00 87.50 205 SER A C 1
ATOM 1644 O O . SER A 1 205 ? -0.533 1.280 14.791 1.00 87.50 205 SER A O 1
ATOM 1646 N N . GLU A 1 206 ? -0.558 3.450 15.416 1.00 77.69 206 GLU A N 1
ATOM 1647 C CA . GLU A 1 206 ? 0.673 3.403 16.217 1.00 77.69 206 GLU A CA 1
ATOM 1648 C C . GLU A 1 206 ? 0.565 2.400 17.374 1.00 77.69 206 GLU A C 1
ATOM 1650 O O . GLU A 1 206 ? 1.503 1.649 17.631 1.00 77.69 206 GLU A O 1
ATOM 1655 N N . ASP A 1 207 ? -0.595 2.356 18.034 1.00 75.88 207 ASP A N 1
ATOM 1656 C CA . ASP A 1 207 ? -0.803 1.542 19.234 1.00 75.88 207 ASP A CA 1
ATOM 1657 C C . ASP A 1 207 ? -1.354 0.139 18.915 1.00 75.88 207 ASP A C 1
ATOM 1659 O O . ASP A 1 207 ? -1.087 -0.808 19.654 1.00 75.88 207 ASP A O 1
ATOM 1663 N N . ASN A 1 208 ? -2.117 0.011 17.816 1.00 75.50 208 ASN A N 1
ATOM 1664 C CA . ASN A 1 208 ? -2.771 -1.213 17.314 1.00 75.50 208 ASN A CA 1
ATOM 1665 C C . ASN A 1 208 ? -3.277 -2.164 18.427 1.00 75.50 208 ASN A C 1
ATOM 1667 O O . ASN A 1 208 ? -3.036 -3.372 18.387 1.00 75.50 208 ASN A O 1
ATOM 1671 N N . LEU A 1 209 ? -3.960 -1.613 19.436 1.00 79.50 209 LEU A N 1
ATOM 1672 C CA . LEU A 1 209 ? -4.338 -2.323 20.663 1.00 79.50 209 LEU A CA 1
ATOM 1673 C C . LEU A 1 209 ? -5.467 -3.318 20.407 1.00 79.50 209 LEU A C 1
ATOM 1675 O O . LEU A 1 209 ? -5.395 -4.485 20.791 1.00 79.50 209 LEU A O 1
ATOM 1679 N N . PHE A 1 210 ? -6.542 -2.831 19.789 1.00 84.00 210 PHE A N 1
ATOM 1680 C CA . PHE A 1 210 ? -7.725 -3.622 19.481 1.00 84.00 210 PHE A CA 1
ATOM 1681 C C . PHE A 1 210 ? -8.494 -2.994 18.321 1.00 84.00 210 PHE A C 1
ATOM 1683 O O . PHE A 1 210 ? -8.881 -1.824 18.374 1.00 84.00 210 PHE A O 1
ATOM 1690 N N . GLN A 1 211 ? -8.757 -3.789 17.287 1.00 86.56 211 GLN A N 1
ATOM 1691 C CA . GLN A 1 211 ? -9.505 -3.365 16.105 1.00 86.56 211 GLN A CA 1
ATOM 1692 C C . GLN A 1 211 ? -11.007 -3.467 16.391 1.00 86.56 211 GLN A C 1
ATOM 1694 O O . GLN A 1 211 ? -11.599 -4.540 16.303 1.00 86.56 211 GLN A O 1
ATOM 1699 N N . TYR A 1 212 ? -11.620 -2.346 16.772 1.00 83.75 212 TYR A N 1
ATOM 1700 C CA . TYR A 1 212 ? -13.020 -2.313 17.201 1.00 83.75 212 TYR A CA 1
ATOM 1701 C C . TYR A 1 212 ? -14.005 -2.379 16.028 1.00 83.75 212 TYR A C 1
ATOM 1703 O O . TYR A 1 212 ? -15.041 -3.034 16.124 1.00 83.75 212 TYR A O 1
ATOM 1711 N N . VAL A 1 213 ? -13.681 -1.722 14.914 1.00 91.06 213 VAL A N 1
ATOM 1712 C CA . VAL A 1 213 ? -14.465 -1.796 13.674 1.00 91.06 213 VAL A CA 1
ATOM 1713 C C . VAL A 1 213 ? -13.549 -2.262 12.565 1.00 91.06 213 VAL A C 1
ATOM 1715 O O . VAL A 1 213 ? -12.467 -1.705 12.400 1.00 91.06 213 VAL A O 1
ATOM 1718 N N . SER A 1 214 ? -14.002 -3.242 11.791 1.00 94.06 214 SER A N 1
ATOM 1719 C CA . SER A 1 214 ? -13.357 -3.658 10.553 1.00 94.06 214 SER A CA 1
ATOM 1720 C C . SER A 1 214 ? -14.353 -3.609 9.399 1.00 94.06 214 SER A C 1
ATOM 1722 O O . SER A 1 214 ? -15.546 -3.870 9.558 1.00 94.06 214 SER A O 1
ATOM 1724 N N . TYR A 1 215 ? -13.851 -3.234 8.234 1.00 95.62 215 TYR A N 1
ATOM 1725 C CA . TYR A 1 215 ? -14.559 -3.250 6.971 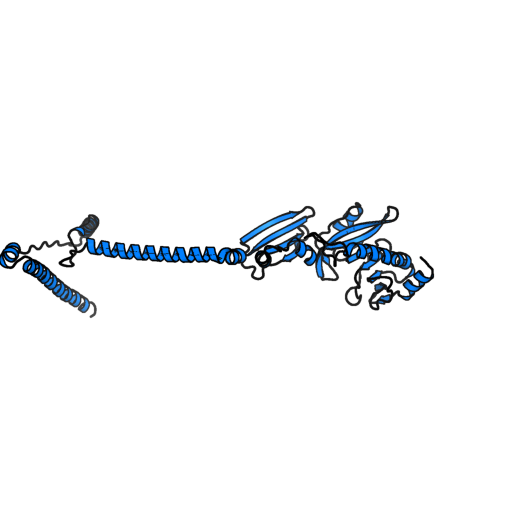1.00 95.62 215 TYR A CA 1
ATOM 1726 C C . TYR A 1 215 ? -13.642 -3.875 5.930 1.00 95.62 215 TYR A C 1
ATOM 1728 O O . TYR A 1 215 ? -12.496 -3.458 5.774 1.00 95.62 215 TYR A O 1
ATOM 1736 N N . VAL A 1 216 ? -14.151 -4.881 5.229 1.00 96.44 216 VAL A N 1
ATOM 1737 C CA . VAL A 1 216 ? -13.406 -5.619 4.212 1.00 96.44 216 VAL A CA 1
ATOM 1738 C C . VAL A 1 216 ? -14.230 -5.636 2.937 1.00 96.44 216 VAL A C 1
ATOM 1740 O O . VAL A 1 216 ? -15.422 -5.946 2.974 1.00 96.44 216 VAL A O 1
ATOM 1743 N N . HIS A 1 217 ? -13.604 -5.296 1.815 1.00 95.88 217 HIS A N 1
ATOM 1744 C CA . HIS A 1 217 ? -14.253 -5.289 0.512 1.00 95.88 217 HIS A CA 1
ATOM 1745 C C . HIS A 1 217 ? -13.330 -5.845 -0.569 1.00 95.88 217 HIS A C 1
ATOM 1747 O O . HIS A 1 217 ? -12.204 -5.373 -0.728 1.00 95.88 217 HIS A O 1
ATOM 1753 N N . ASP A 1 218 ? -13.830 -6.822 -1.323 1.00 94.06 218 ASP A N 1
ATOM 1754 C CA . ASP A 1 218 ? -13.104 -7.445 -2.427 1.00 94.06 218 ASP A CA 1
ATOM 1755 C C . ASP A 1 218 ? -13.422 -6.707 -3.732 1.00 94.06 218 ASP A C 1
ATOM 1757 O O . ASP A 1 218 ? -14.578 -6.596 -4.145 1.00 94.06 218 ASP A O 1
ATOM 1761 N N . LEU A 1 219 ? -12.380 -6.188 -4.372 1.00 88.94 219 LEU A N 1
ATOM 1762 C CA . LEU A 1 219 ? -12.432 -5.534 -5.668 1.00 88.94 219 LEU A CA 1
ATOM 1763 C C . LEU A 1 219 ? -12.231 -6.555 -6.800 1.00 88.94 219 LEU A C 1
ATOM 1765 O O . LEU A 1 219 ? -11.535 -7.565 -6.629 1.00 88.94 219 LEU A O 1
ATOM 1769 N N . PRO A 1 220 ? -12.776 -6.279 -7.999 1.00 82.06 220 PRO A N 1
ATOM 1770 C CA . PRO A 1 220 ? -12.434 -7.036 -9.196 1.00 82.06 220 PRO A CA 1
ATOM 1771 C C . PRO A 1 220 ? -10.917 -7.060 -9.422 1.00 82.06 220 PRO A C 1
ATOM 1773 O O . PRO A 1 220 ? -10.248 -6.042 -9.267 1.00 82.06 220 PRO A O 1
ATOM 1776 N N . GLY A 1 221 ? -10.384 -8.216 -9.823 1.00 79.12 221 GLY A N 1
ATOM 1777 C CA . GLY A 1 221 ? -8.942 -8.401 -10.021 1.00 79.12 221 GLY A CA 1
ATOM 1778 C C . GLY A 1 221 ? -8.198 -9.011 -8.830 1.00 79.12 221 GLY A C 1
ATOM 1779 O O . GLY A 1 221 ? -6.979 -9.087 -8.886 1.00 79.12 221 GLY A O 1
ATOM 1780 N N . GLY A 1 222 ? -8.909 -9.478 -7.796 1.00 87.62 222 GLY A N 1
ATOM 1781 C CA . GLY A 1 222 ? -8.300 -10.224 -6.687 1.00 87.62 222 GLY A CA 1
ATOM 1782 C C . GLY A 1 222 ? -7.625 -9.333 -5.646 1.00 87.62 222 GLY A C 1
ATOM 1783 O O . GLY A 1 222 ? -6.663 -9.745 -5.013 1.00 87.62 222 GLY A O 1
ATOM 1784 N N . ILE A 1 223 ? -8.102 -8.098 -5.472 1.00 92.38 223 ILE A N 1
ATOM 1785 C CA . ILE A 1 223 ? -7.583 -7.172 -4.461 1.00 92.38 223 ILE A CA 1
ATOM 1786 C C . ILE A 1 223 ? -8.626 -6.989 -3.365 1.00 92.38 223 ILE A C 1
ATOM 1788 O O . ILE A 1 223 ? -9.754 -6.586 -3.628 1.00 92.38 223 ILE A O 1
ATOM 1792 N N . ARG A 1 224 ? -8.238 -7.236 -2.122 1.00 95.69 224 ARG A N 1
ATOM 1793 C CA . ARG A 1 224 ? -9.036 -7.028 -0.918 1.00 95.69 224 ARG A CA 1
ATOM 1794 C C . ARG A 1 224 ? -8.599 -5.752 -0.222 1.00 95.69 224 ARG A C 1
ATOM 1796 O O . ARG A 1 224 ? -7.449 -5.623 0.182 1.00 95.69 224 ARG A O 1
ATOM 1803 N N . VAL A 1 225 ? -9.526 -4.823 -0.031 1.00 96.00 225 VAL A N 1
ATOM 1804 C CA . VAL A 1 225 ? -9.313 -3.623 0.782 1.00 96.00 225 VAL A CA 1
ATOM 1805 C C . VAL A 1 225 ? -9.789 -3.912 2.199 1.00 96.00 225 VAL A C 1
ATOM 1807 O O . VAL A 1 225 ? -10.956 -4.238 2.406 1.00 96.00 225 VAL A O 1
ATOM 1810 N N . SER A 1 226 ? -8.893 -3.772 3.173 1.00 96.00 226 SER A N 1
ATOM 1811 C CA . SER A 1 226 ? -9.181 -3.902 4.599 1.00 96.00 226 SER A CA 1
ATOM 1812 C C . SER A 1 226 ? -8.980 -2.561 5.295 1.00 96.00 226 SER A C 1
ATOM 1814 O O . SER A 1 226 ? -7.905 -1.959 5.228 1.00 96.00 226 SER A O 1
ATOM 1816 N N . LEU A 1 227 ? -10.031 -2.092 5.961 1.00 95.50 227 LEU A N 1
ATOM 1817 C CA . LEU A 1 227 ? -10.034 -0.902 6.799 1.00 95.50 227 LEU A CA 1
ATOM 1818 C C . LEU A 1 227 ? -10.367 -1.328 8.222 1.00 95.50 227 LEU A C 1
ATOM 1820 O O . LEU A 1 227 ? -11.389 -1.975 8.444 1.00 95.50 227 LEU A O 1
ATOM 1824 N N . SER A 1 228 ? -9.560 -0.939 9.204 1.00 94.62 228 SER A N 1
ATOM 1825 C CA . SER A 1 228 ? -9.916 -1.164 10.605 1.00 94.62 228 SER A CA 1
ATOM 1826 C C . SER A 1 228 ? -9.593 0.034 11.476 1.00 94.62 228 SER A C 1
ATOM 1828 O O . SER A 1 228 ? -8.553 0.658 11.300 1.00 94.62 228 SER A O 1
ATOM 1830 N N . ILE A 1 229 ? -10.451 0.325 12.446 1.00 93.75 229 ILE A N 1
ATOM 1831 C CA . ILE A 1 229 ? -10.279 1.442 13.377 1.00 93.75 229 ILE A CA 1
ATOM 1832 C C . ILE A 1 229 ? -9.908 0.897 14.754 1.00 93.75 229 ILE A C 1
ATOM 1834 O O . ILE A 1 229 ? -10.587 0.013 15.288 1.00 93.75 229 ILE A O 1
ATOM 1838 N N . ASP A 1 230 ? -8.854 1.458 15.338 1.00 92.44 230 ASP A N 1
ATOM 1839 C CA . ASP A 1 230 ? -8.432 1.161 16.704 1.00 92.44 230 ASP A CA 1
ATOM 1840 C C . ASP A 1 230 ? -9.437 1.706 17.737 1.00 92.44 230 ASP A C 1
ATOM 1842 O O . ASP A 1 230 ? -9.949 2.823 17.601 1.00 92.44 230 ASP A O 1
ATOM 1846 N N . ILE A 1 231 ? -9.710 0.950 18.806 1.00 90.00 231 ILE A N 1
ATOM 1847 C CA . ILE A 1 231 ? -10.582 1.378 19.914 1.00 90.00 231 ILE A CA 1
ATOM 1848 C C . ILE A 1 231 ? -10.144 2.712 20.535 1.00 90.00 231 ILE A C 1
ATOM 1850 O O . ILE A 1 231 ? -10.982 3.482 21.017 1.00 90.00 231 ILE A O 1
ATOM 1854 N N . LEU A 1 232 ? -8.850 3.032 20.489 1.00 89.94 232 LEU A N 1
ATOM 1855 C CA . LEU A 1 232 ? -8.325 4.279 21.025 1.00 89.94 232 LEU A CA 1
ATOM 1856 C C . LEU A 1 232 ? -8.872 5.506 20.279 1.00 89.94 232 LEU A C 1
ATOM 1858 O O . LEU A 1 232 ? -9.039 6.563 20.893 1.00 89.94 232 LEU A O 1
ATOM 1862 N N . TYR A 1 233 ? -9.275 5.370 19.009 1.00 91.69 233 TYR A N 1
ATOM 1863 C CA . TYR A 1 233 ? -10.033 6.412 18.309 1.00 91.69 233 TYR A CA 1
ATOM 1864 C C . TYR A 1 233 ? -11.346 6.732 19.025 1.00 91.69 233 TYR A C 1
ATOM 1866 O O . TYR A 1 233 ? -11.657 7.899 19.248 1.00 91.69 233 TYR A O 1
ATOM 1874 N N . PHE A 1 234 ? -12.107 5.713 19.435 1.00 89.94 234 PHE A N 1
ATOM 1875 C CA . PHE A 1 234 ? -13.377 5.919 20.131 1.00 89.94 234 PHE A CA 1
ATOM 1876 C C . PHE A 1 234 ? -13.166 6.604 21.483 1.00 89.94 234 PHE A C 1
ATOM 1878 O O . PHE A 1 234 ? -13.876 7.559 21.800 1.00 89.94 234 PHE A O 1
ATOM 1885 N N . ILE A 1 235 ? -12.162 6.167 22.250 1.00 88.44 235 ILE A N 1
ATOM 1886 C CA . ILE A 1 235 ? -11.831 6.746 23.561 1.00 88.44 235 ILE A CA 1
ATOM 1887 C C . ILE A 1 235 ? -11.406 8.209 23.410 1.00 88.44 235 ILE A C 1
ATOM 1889 O O . ILE A 1 235 ? -11.911 9.077 24.121 1.00 88.44 235 ILE A O 1
ATOM 1893 N N . THR A 1 236 ? -10.509 8.500 22.466 1.00 89.50 236 THR A N 1
ATOM 1894 C CA . THR A 1 236 ? -9.988 9.858 22.250 1.00 89.50 236 THR A CA 1
ATOM 1895 C C . THR A 1 236 ? -11.023 10.787 21.623 1.00 89.50 236 THR A C 1
ATOM 1897 O O . THR A 1 236 ? -11.108 11.950 22.011 1.00 89.50 236 THR A O 1
ATOM 1900 N N . SER A 1 237 ? -11.857 10.292 20.707 1.00 90.62 237 SER A N 1
ATOM 1901 C CA . SER A 1 237 ? -12.940 11.065 20.094 1.00 90.62 237 SER A CA 1
ATOM 1902 C C . SER A 1 237 ? -14.088 11.328 21.078 1.00 90.62 237 SER A C 1
ATOM 1904 O O . SER A 1 237 ? -14.642 12.428 21.100 1.00 90.62 237 SER A O 1
ATOM 1906 N N . SER A 1 238 ? -14.397 10.365 21.954 1.00 92.25 238 SER A N 1
ATOM 1907 C CA . SER A 1 238 ? -15.562 10.402 22.855 1.00 92.25 238 SER A CA 1
ATOM 1908 C C . SER A 1 238 ? -15.217 10.694 24.317 1.00 92.25 238 SER A C 1
ATOM 1910 O O . SER A 1 238 ? -16.055 10.484 25.196 1.00 92.25 238 SER A O 1
ATOM 1912 N N . TRP A 1 239 ? -14.013 11.192 24.613 1.00 92.12 239 TRP A N 1
ATOM 1913 C CA . TRP A 1 239 ? -13.517 11.329 25.990 1.00 92.12 239 TRP A CA 1
ATOM 1914 C C . TRP A 1 239 ? -14.446 12.143 26.908 1.00 92.12 239 TRP A C 1
ATOM 1916 O O . TRP A 1 239 ? -14.587 11.819 28.084 1.00 92.12 239 TRP A O 1
ATOM 1926 N N . LYS A 1 240 ? -15.140 13.161 26.374 1.00 93.38 240 LYS A N 1
ATOM 1927 C CA . LYS A 1 240 ? -16.116 13.971 27.129 1.00 93.38 240 LYS A CA 1
ATOM 1928 C C . LYS A 1 240 ? -17.350 13.162 27.522 1.00 93.38 240 LYS A C 1
ATOM 1930 O O . LYS A 1 240 ? -17.807 13.257 28.656 1.00 93.38 240 LYS A O 1
ATOM 1935 N N . SER A 1 241 ? -17.867 12.350 26.601 1.00 92.50 241 SER A N 1
ATOM 1936 C CA . SER A 1 241 ? -18.991 11.446 26.858 1.00 92.50 241 SER A CA 1
ATOM 1937 C C . SER A 1 241 ? -18.603 10.397 27.896 1.00 92.50 241 SER A C 1
ATOM 1939 O O . SER A 1 241 ? -19.363 10.140 28.824 1.00 92.50 241 SER A O 1
ATOM 1941 N N . VAL A 1 242 ? -17.392 9.843 27.787 1.00 89.88 242 VAL A N 1
ATOM 1942 C CA . VAL A 1 242 ? -16.843 8.895 28.768 1.00 89.88 242 VAL A CA 1
ATOM 1943 C C . VAL A 1 242 ? -16.716 9.551 30.146 1.00 89.88 242 VAL A C 1
ATOM 1945 O O . VAL A 1 242 ? -17.175 8.987 31.137 1.00 89.88 242 VAL A O 1
ATOM 1948 N N . LEU A 1 243 ? -16.173 10.770 30.218 1.00 93.19 243 LEU A N 1
ATOM 1949 C CA . LEU A 1 243 ? -16.070 11.531 31.464 1.00 93.19 243 LEU A CA 1
ATOM 1950 C C . LEU A 1 243 ? -17.449 11.789 32.088 1.00 93.19 243 LEU A C 1
ATOM 1952 O O . LEU A 1 243 ? -17.623 11.612 33.293 1.00 93.19 243 LEU A O 1
ATOM 1956 N N . PHE A 1 244 ? -18.441 12.156 31.275 1.00 95.44 244 PHE A N 1
ATOM 1957 C CA . PHE A 1 244 ? -19.819 12.339 31.723 1.00 95.44 244 PHE A CA 1
ATOM 1958 C C . PHE A 1 244 ? -20.417 11.041 32.294 1.00 95.44 244 PHE A C 1
ATOM 1960 O O . PHE A 1 244 ? -20.984 11.059 33.388 1.00 95.44 244 PHE A O 1
ATOM 1967 N N . TRP A 1 245 ? -20.240 9.900 31.622 1.00 95.12 245 TRP A N 1
ATOM 1968 C CA . TRP A 1 245 ? -20.675 8.591 32.129 1.00 95.12 245 TRP A CA 1
ATOM 1969 C C . TRP A 1 245 ? -20.014 8.225 33.464 1.00 95.12 245 TRP A C 1
ATOM 1971 O O . TRP A 1 245 ? -20.689 7.748 34.374 1.00 95.12 245 TRP A O 1
ATOM 1981 N N . ILE A 1 246 ? -18.718 8.501 33.623 1.00 95.12 246 ILE A N 1
ATOM 1982 C CA . ILE A 1 246 ? -18.003 8.248 34.883 1.00 95.12 246 ILE A CA 1
ATOM 1983 C C . ILE A 1 246 ? -18.553 9.135 36.007 1.00 95.12 246 ILE A C 1
ATOM 1985 O O . ILE A 1 246 ? -18.851 8.640 37.093 1.00 95.12 246 ILE A O 1
ATOM 1989 N N . LEU A 1 247 ? -18.734 10.435 35.755 1.00 97.25 247 LEU A N 1
ATOM 1990 C CA . LEU A 1 247 ? -19.266 11.374 36.746 1.00 97.25 247 LEU A CA 1
ATOM 1991 C C . LEU A 1 247 ? -20.692 11.009 37.166 1.00 97.25 247 LEU A C 1
ATOM 1993 O O . LEU A 1 247 ? -20.990 10.957 38.359 1.00 97.25 247 LEU A O 1
ATOM 1997 N N . THR A 1 248 ? -21.565 10.712 36.203 1.00 97.12 248 THR A N 1
ATOM 1998 C CA . THR A 1 248 ? -22.946 10.299 36.489 1.00 97.12 248 THR A CA 1
ATOM 1999 C C . THR A 1 248 ? -23.000 8.987 37.268 1.00 97.12 248 THR A C 1
ATOM 2001 O O . THR A 1 248 ? -23.730 8.911 38.256 1.00 97.12 248 THR A O 1
ATOM 2004 N N . ALA A 1 249 ? -22.182 7.990 36.913 1.00 97.00 249 ALA A N 1
ATOM 2005 C CA . ALA A 1 249 ? -22.082 6.734 37.654 1.00 97.00 249 ALA A CA 1
ATOM 2006 C C . ALA A 1 249 ? -21.595 6.946 39.097 1.00 97.00 249 ALA A C 1
ATOM 2008 O O . ALA A 1 249 ? -22.163 6.372 40.026 1.00 97.00 249 ALA A O 1
ATOM 2009 N N . LEU A 1 250 ? -20.590 7.804 39.312 1.00 97.56 250 LEU A N 1
ATOM 2010 C CA . LEU A 1 250 ? -20.097 8.145 40.651 1.00 97.56 250 LEU A CA 1
ATOM 2011 C C . LEU A 1 250 ? -21.168 8.841 41.501 1.00 97.56 250 LEU A C 1
ATOM 2013 O O . LEU A 1 250 ? -21.324 8.509 42.678 1.00 97.56 250 LEU A O 1
ATOM 2017 N N . ILE A 1 251 ? -21.929 9.767 40.909 1.00 97.25 251 ILE A N 1
ATOM 2018 C CA . ILE A 1 251 ? -23.039 10.457 41.581 1.00 97.25 251 ILE A CA 1
ATOM 2019 C C . ILE A 1 251 ? -24.142 9.462 41.952 1.00 97.25 251 ILE A C 1
ATOM 2021 O O . ILE A 1 251 ? -24.566 9.439 43.106 1.00 97.25 251 ILE A O 1
ATOM 2025 N N . LEU A 1 252 ? -24.565 8.603 41.020 1.00 97.06 252 LEU A N 1
ATOM 2026 C CA . LEU A 1 252 ? -25.562 7.553 41.262 1.00 97.06 252 LEU A CA 1
ATOM 2027 C C . LEU A 1 252 ? -25.121 6.602 42.375 1.00 97.06 252 LEU A C 1
ATOM 2029 O O . LEU A 1 252 ? -25.889 6.328 43.295 1.00 97.06 252 LEU A O 1
ATOM 2033 N N . LEU A 1 253 ? -23.870 6.140 42.339 1.00 97.19 253 LEU A N 1
ATOM 2034 C CA . LEU A 1 253 ? -23.320 5.256 43.363 1.00 97.19 253 LEU A CA 1
ATOM 2035 C C . LEU A 1 253 ? -23.318 5.930 44.744 1.00 97.19 253 LEU A C 1
ATOM 2037 O O . LEU A 1 253 ? -23.625 5.293 45.754 1.00 97.19 253 LEU A O 1
ATOM 2041 N N . ASN A 1 254 ? -22.989 7.223 44.798 1.00 95.94 254 ASN A N 1
ATOM 2042 C CA . ASN A 1 254 ? -23.040 8.004 46.029 1.00 95.94 254 ASN A CA 1
ATOM 2043 C C . ASN A 1 254 ? -24.487 8.174 46.521 1.00 95.94 254 ASN A C 1
ATOM 2045 O O . ASN A 1 254 ? -24.766 7.891 47.685 1.00 95.94 254 ASN A O 1
ATOM 2049 N N . MET A 1 255 ? -25.424 8.514 45.631 1.00 95.81 255 MET A N 1
ATOM 2050 C CA . MET A 1 255 ? -26.848 8.614 45.960 1.00 95.81 255 MET A CA 1
ATOM 2051 C C . MET A 1 255 ? -27.408 7.302 46.507 1.00 95.81 255 MET A C 1
ATOM 2053 O O . MET A 1 255 ? -28.062 7.316 47.546 1.00 95.81 255 MET A O 1
ATOM 2057 N N . VAL A 1 256 ? -27.117 6.162 45.874 1.00 96.44 256 VAL A N 1
ATOM 2058 C CA . VAL A 1 256 ? -27.567 4.843 46.350 1.00 96.44 256 VAL A CA 1
ATOM 2059 C C . VAL A 1 256 ? -27.005 4.549 47.742 1.00 96.44 256 VAL A C 1
ATOM 2061 O O . VAL A 1 256 ? -27.746 4.130 48.632 1.00 96.44 256 VAL A O 1
ATOM 2064 N N . ARG A 1 257 ? -25.714 4.826 47.973 1.00 95.50 257 ARG A N 1
ATOM 2065 C CA . ARG A 1 257 ? -25.097 4.679 49.303 1.00 95.50 257 ARG A CA 1
ATOM 2066 C C . ARG A 1 257 ? -25.766 5.574 50.346 1.00 95.50 257 ARG A C 1
ATOM 2068 O O . ARG A 1 257 ? -26.010 5.120 51.462 1.00 95.50 257 ARG A O 1
ATOM 2075 N N . MET A 1 258 ? -26.064 6.822 49.997 1.00 93.94 258 MET A N 1
ATOM 2076 C CA . MET A 1 258 ? -26.737 7.770 50.887 1.00 93.94 258 MET A CA 1
ATOM 2077 C C . MET A 1 258 ? -28.172 7.346 51.194 1.00 93.94 258 MET A C 1
ATOM 2079 O O . MET A 1 258 ? -28.560 7.337 52.360 1.00 93.94 258 MET A O 1
ATOM 2083 N N . HIS A 1 259 ? -28.929 6.917 50.184 1.00 93.06 259 HIS A N 1
ATOM 2084 C CA . HIS A 1 259 ? -30.290 6.417 50.352 1.00 93.06 259 HIS A CA 1
ATOM 2085 C C . HIS A 1 259 ? -30.321 5.189 51.264 1.00 93.06 259 HIS A C 1
ATOM 2087 O O . HIS A 1 259 ? -31.156 5.102 52.158 1.00 93.06 259 HIS A O 1
ATOM 2093 N N . PHE A 1 260 ? -29.373 4.262 51.102 1.00 91.31 260 PHE A N 1
ATOM 2094 C CA . PHE A 1 260 ? -29.280 3.089 51.966 1.00 91.31 260 PHE A CA 1
ATOM 2095 C C . PHE A 1 260 ? -28.962 3.459 53.424 1.00 91.31 260 PHE A C 1
ATOM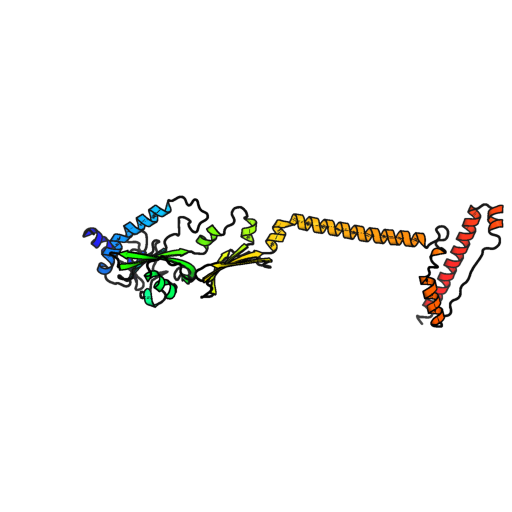 2097 O O . PHE A 1 260 ? -29.578 2.916 54.338 1.00 91.31 260 PHE A O 1
ATOM 2104 N N . ARG A 1 261 ? -28.063 4.427 53.661 1.00 89.00 261 ARG A N 1
ATOM 2105 C CA . ARG A 1 261 ? -27.772 4.943 55.014 1.00 89.00 261 ARG A CA 1
ATOM 2106 C C . ARG A 1 261 ? -28.990 5.608 55.654 1.00 89.00 261 ARG A C 1
ATOM 2108 O O . ARG A 1 261 ? -29.306 5.315 56.802 1.00 89.00 261 ARG A O 1
ATOM 2115 N N . LEU A 1 262 ? -29.684 6.467 54.907 1.00 88.69 262 LEU A N 1
ATOM 2116 C CA . LEU A 1 262 ? -30.919 7.114 55.358 1.00 88.69 262 LEU A CA 1
ATOM 2117 C C . LEU A 1 262 ? -31.996 6.078 55.687 1.00 88.69 262 LEU A C 1
ATOM 2119 O O . LEU A 1 262 ? -32.588 6.133 56.759 1.00 88.69 262 LEU A O 1
ATOM 2123 N N . TYR A 1 263 ? -32.192 5.090 54.812 1.00 84.44 263 TYR A N 1
ATOM 2124 C CA . TYR A 1 263 ? -33.154 4.013 55.026 1.00 84.44 263 TYR A CA 1
ATOM 2125 C C . TYR A 1 263 ? -32.838 3.200 56.287 1.00 84.44 263 TYR A C 1
ATOM 2127 O O . TYR A 1 263 ? -33.743 2.887 57.059 1.00 84.44 263 TYR A O 1
ATOM 2135 N N . GLN A 1 264 ? -31.561 2.890 56.538 1.00 78.19 264 GLN A N 1
ATOM 2136 C CA . GLN A 1 264 ? -31.142 2.219 57.770 1.00 78.19 264 GLN A CA 1
ATOM 2137 C C . GLN A 1 264 ? -31.394 3.071 59.017 1.00 78.19 264 GLN A C 1
ATOM 2139 O O . GLN A 1 264 ? -31.865 2.533 60.017 1.00 78.19 264 GLN A O 1
ATOM 2144 N N . ASN A 1 265 ? -31.109 4.374 58.967 1.00 76.94 265 ASN A N 1
ATOM 2145 C CA . ASN A 1 265 ? -31.343 5.278 60.094 1.00 76.94 265 ASN A CA 1
ATOM 2146 C C . ASN A 1 265 ? -32.838 5.390 60.419 1.00 76.94 265 ASN A C 1
ATOM 2148 O O . ASN A 1 265 ? -33.222 5.152 61.558 1.00 76.94 265 ASN A O 1
ATOM 2152 N N . VAL A 1 266 ? -33.683 5.625 59.409 1.00 74.94 266 VAL A N 1
ATOM 2153 C CA . VAL A 1 266 ? -35.147 5.664 59.576 1.00 74.94 266 VAL A CA 1
ATOM 2154 C C . VAL A 1 266 ? -35.675 4.322 60.079 1.00 74.94 266 VAL A C 1
ATOM 2156 O O . VAL A 1 266 ? -36.526 4.283 60.961 1.00 74.94 266 VAL A O 1
ATOM 2159 N N . SER A 1 267 ? -35.160 3.205 59.558 1.00 71.44 267 SER A N 1
ATOM 2160 C CA . SER A 1 267 ? -35.565 1.876 60.027 1.00 71.44 267 SER A CA 1
ATOM 2161 C C . SER A 1 267 ? -35.208 1.662 61.497 1.00 71.44 267 SER A C 1
ATOM 2163 O O . SER A 1 267 ? -36.031 1.126 62.230 1.00 71.44 267 SER A O 1
ATOM 2165 N N . ARG A 1 268 ? -34.020 2.101 61.940 1.00 65.19 268 ARG A N 1
ATOM 2166 C CA . ARG A 1 268 ? -33.605 2.035 63.351 1.00 65.19 268 ARG A CA 1
ATOM 2167 C C . ARG A 1 268 ? -34.505 2.886 64.240 1.00 65.19 268 ARG A C 1
ATOM 2169 O O . ARG A 1 268 ? -35.044 2.359 65.203 1.00 65.19 268 ARG A O 1
ATOM 2176 N N . GLU A 1 269 ? -34.733 4.145 63.876 1.00 65.19 269 GLU A N 1
ATOM 2177 C CA . GLU A 1 269 ? -35.604 5.053 64.636 1.00 65.19 269 GLU A CA 1
ATOM 2178 C C . GLU A 1 269 ? -37.055 4.556 64.704 1.00 65.19 269 GLU A C 1
ATOM 2180 O O . GLU A 1 269 ? -37.738 4.758 65.702 1.00 65.19 269 GLU A O 1
ATOM 2185 N N . ASN A 1 270 ? -37.535 3.853 63.675 1.00 68.38 270 ASN A N 1
ATOM 2186 C CA . ASN A 1 270 ? -38.899 3.330 63.643 1.00 68.38 270 ASN A CA 1
ATOM 2187 C C . ASN A 1 270 ? -39.088 2.066 64.506 1.00 68.38 270 ASN A C 1
ATOM 2189 O O . ASN A 1 270 ? -40.224 1.770 64.880 1.00 68.38 270 ASN A O 1
ATOM 2193 N N . ILE A 1 271 ? -38.021 1.328 64.845 1.00 73.38 271 ILE A N 1
ATOM 2194 C CA . ILE A 1 271 ? -38.085 0.109 65.682 1.00 73.38 271 ILE A CA 1
ATOM 2195 C C . ILE A 1 271 ? -37.614 0.318 67.125 1.00 73.38 271 ILE A C 1
ATOM 2197 O O . ILE A 1 271 ? -37.780 -0.589 67.936 1.00 73.38 271 ILE A O 1
ATOM 2201 N N . SER A 1 272 ? -37.051 1.477 67.466 1.00 73.00 272 SER A N 1
ATOM 2202 C CA . SER A 1 272 ? -36.710 1.863 68.842 1.00 73.00 272 SER A CA 1
ATOM 2203 C C . SER A 1 272 ? -37.707 2.877 69.408 1.00 73.00 272 SER A C 1
ATOM 2205 O O . SER A 1 272 ? -38.329 3.633 68.665 1.00 73.00 272 SER A O 1
ATOM 2207 N N . ASP A 1 273 ? -37.899 2.879 70.720 1.00 78.69 273 ASP A N 1
ATOM 2208 C CA . ASP A 1 273 ? -38.625 3.913 71.446 1.00 78.69 273 ASP A CA 1
ATOM 2209 C C . ASP A 1 273 ? -37.685 5.094 71.736 1.00 78.69 273 ASP A C 1
ATOM 2211 O O . ASP A 1 273 ? -36.547 4.907 72.164 1.00 78.69 273 ASP A O 1
ATOM 2215 N N . ALA A 1 274 ? -38.140 6.314 71.452 1.00 69.31 274 ALA A N 1
ATOM 2216 C CA . ALA A 1 274 ? -37.289 7.504 71.492 1.00 69.31 274 ALA A CA 1
ATOM 2217 C C . ALA A 1 274 ? -36.937 7.964 72.919 1.00 69.31 274 ALA A C 1
ATOM 2219 O O . ALA A 1 274 ? -35.942 8.664 73.090 1.00 69.31 274 ALA A O 1
ATOM 2220 N N . MET A 1 275 ? -37.737 7.588 73.924 1.00 71.56 275 MET A N 1
ATOM 2221 C CA . MET A 1 275 ? -37.533 7.977 75.324 1.00 71.56 275 MET A CA 1
ATOM 2222 C C . MET A 1 275 ? -36.546 7.037 76.024 1.00 71.56 275 MET A C 1
ATOM 2224 O O . MET A 1 275 ? -35.694 7.481 76.786 1.00 71.56 275 MET A O 1
ATOM 2228 N N . THR A 1 276 ? -36.632 5.743 75.722 1.00 72.31 276 THR A N 1
ATOM 2229 C CA . THR A 1 276 ? -35.891 4.687 76.431 1.00 72.31 276 THR A CA 1
ATOM 2230 C C . THR A 1 276 ? -34.715 4.117 75.634 1.00 72.31 276 THR A C 1
ATOM 2232 O O . THR A 1 276 ? -33.810 3.502 76.196 1.00 72.31 276 THR A O 1
ATOM 2235 N N . GLY A 1 277 ? -34.710 4.287 74.306 1.00 70.25 277 GLY A N 1
ATOM 2236 C CA . GLY A 1 277 ? -33.746 3.654 73.400 1.00 70.25 277 GLY A CA 1
ATOM 2237 C C . GLY A 1 277 ? -33.929 2.137 73.249 1.00 70.25 277 GLY A C 1
ATOM 2238 O O . GLY A 1 277 ? -33.215 1.513 72.459 1.00 70.25 277 GLY A O 1
ATOM 2239 N N . LEU A 1 278 ? -34.884 1.537 73.972 1.00 76.31 278 LEU A N 1
ATOM 2240 C CA . LEU A 1 278 ? -35.260 0.131 73.851 1.00 76.31 278 LEU A CA 1
ATOM 2241 C C . LEU A 1 278 ? -36.018 -0.115 72.546 1.00 76.31 278 LEU A C 1
ATOM 2243 O O . LEU A 1 278 ? -36.570 0.802 71.942 1.00 76.31 278 LEU A O 1
ATOM 2247 N N . TYR A 1 279 ? -36.076 -1.368 72.093 1.00 77.00 279 TYR A N 1
ATOM 2248 C CA . TYR A 1 279 ? -36.916 -1.702 70.947 1.00 77.00 279 TYR A CA 1
ATOM 2249 C C . TYR A 1 279 ? -38.392 -1.472 71.278 1.00 77.00 279 TYR A C 1
ATOM 2251 O O . TYR A 1 279 ? -38.902 -1.955 72.286 1.00 77.00 279 TYR A O 1
ATOM 2259 N N . ASN A 1 280 ? -39.091 -0.749 70.409 1.00 75.31 280 ASN A N 1
ATOM 2260 C CA . ASN A 1 280 ? -40.518 -0.519 70.553 1.00 75.31 280 ASN A CA 1
ATOM 2261 C C . ASN A 1 280 ? -41.313 -1.756 70.101 1.00 75.31 280 ASN A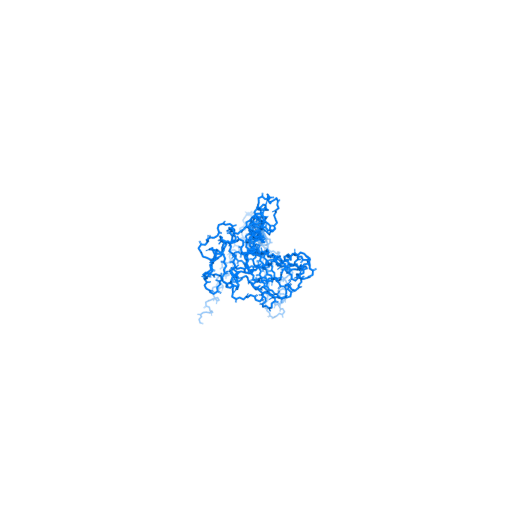 C 1
ATOM 2263 O O . ASN A 1 280 ? -40.795 -2.662 69.446 1.00 75.31 280 ASN A O 1
ATOM 2267 N N . ARG A 1 281 ? -42.618 -1.783 70.393 1.00 74.88 281 ARG A N 1
ATOM 2268 C CA . ARG A 1 281 ? -43.495 -2.923 70.064 1.00 74.88 281 ARG A CA 1
ATOM 2269 C C . ARG A 1 281 ? -43.502 -3.334 68.584 1.00 74.88 281 ARG A C 1
ATOM 2271 O O . ARG A 1 281 ? -43.895 -4.454 68.285 1.00 74.88 281 ARG A O 1
ATOM 2278 N N . LYS A 1 282 ? -43.085 -2.461 67.654 1.00 75.62 282 LYS A N 1
ATOM 2279 C CA . LYS A 1 282 ? -43.039 -2.776 66.216 1.00 75.62 282 LYS A CA 1
ATOM 2280 C C . LYS A 1 282 ? -41.931 -3.773 65.866 1.00 75.62 282 LYS A C 1
ATOM 2282 O O . LYS A 1 282 ? -41.960 -4.305 64.762 1.00 75.62 282 LYS A O 1
ATOM 2287 N N . ILE A 1 283 ? -40.987 -4.053 66.774 1.00 77.88 283 ILE A N 1
ATOM 2288 C CA . ILE A 1 283 ? -39.998 -5.121 66.570 1.00 77.88 283 ILE A CA 1
ATOM 2289 C C . ILE A 1 283 ? -40.611 -6.524 66.609 1.00 77.88 283 ILE A C 1
ATOM 2291 O O . ILE A 1 283 ? -40.026 -7.454 66.056 1.00 77.88 283 ILE A O 1
ATOM 2295 N N . LEU A 1 284 ? -41.784 -6.683 67.233 1.00 75.00 284 LEU A N 1
ATOM 2296 C CA . LEU A 1 284 ? -42.558 -7.925 67.240 1.00 75.00 284 LEU A CA 1
ATOM 2297 C C . LEU A 1 284 ? -43.210 -8.132 65.864 1.00 75.00 284 LEU A C 1
ATOM 2299 O O . LEU A 1 284 ? -44.426 -8.100 65.710 1.00 75.00 284 LEU A O 1
ATOM 2303 N N . THR A 1 285 ? -42.376 -8.255 64.833 1.00 78.38 285 THR A N 1
ATOM 2304 C CA . THR A 1 285 ? -42.811 -8.503 63.464 1.00 78.38 285 THR A CA 1
ATOM 2305 C C . THR A 1 285 ? -43.203 -9.974 63.299 1.00 78.38 285 THR A C 1
ATOM 2307 O O . THR A 1 285 ? -42.655 -10.838 63.993 1.00 78.38 285 THR A O 1
ATOM 2310 N N . PRO A 1 286 ? -44.066 -10.305 62.320 1.00 77.31 286 PRO A N 1
ATOM 2311 C CA . PRO A 1 286 ? -44.401 -11.696 61.999 1.00 77.31 286 PRO A CA 1
ATOM 2312 C C . PRO A 1 286 ? -43.166 -12.577 61.733 1.00 77.31 286 PRO A C 1
ATOM 2314 O O . PRO A 1 286 ? -43.170 -13.777 61.993 1.00 77.31 286 PRO A O 1
ATOM 2317 N N . GLU A 1 287 ? -42.071 -11.987 61.245 1.00 78.12 287 GLU A N 1
ATOM 2318 C CA . GLU A 1 287 ? -40.799 -12.679 61.014 1.00 78.12 287 GLU A CA 1
ATOM 2319 C C . GLU A 1 287 ? -40.079 -13.043 62.318 1.00 78.12 287 GLU A C 1
ATOM 2321 O O . GLU A 1 287 ? -39.506 -14.132 62.424 1.00 78.12 287 GLU A O 1
ATOM 2326 N N . LEU A 1 288 ? -40.098 -12.152 63.317 1.00 80.50 288 LEU A N 1
ATOM 2327 C CA . LEU A 1 288 ? -39.550 -12.441 64.640 1.00 80.50 288 LEU A CA 1
ATOM 2328 C C . LEU A 1 288 ? -40.383 -13.523 65.332 1.00 80.50 288 LEU A C 1
ATOM 2330 O O . LEU A 1 288 ? -39.812 -14.466 65.874 1.00 80.50 288 LEU A O 1
ATOM 2334 N N . GLU A 1 289 ? -41.711 -13.446 65.238 1.00 82.38 289 GLU A N 1
ATOM 2335 C CA . GLU A 1 289 ? -42.617 -14.477 65.754 1.00 82.38 289 GLU A CA 1
ATOM 2336 C C . GLU A 1 289 ? -42.330 -15.849 65.130 1.00 82.38 289 GLU A C 1
ATOM 2338 O O . GLU A 1 289 ? -42.166 -16.835 65.849 1.00 82.38 289 GLU A O 1
ATOM 2343 N N . GLN A 1 290 ? -42.166 -15.920 63.805 1.00 82.94 290 GLN A N 1
ATOM 2344 C CA . GLN A 1 290 ? -41.798 -17.162 63.118 1.00 82.94 290 GLN A CA 1
ATOM 2345 C C . GLN A 1 290 ? -40.422 -17.691 63.542 1.00 82.94 290 GLN A C 1
ATOM 2347 O O . GLN A 1 290 ? -40.235 -18.904 63.661 1.00 82.94 290 GLN A O 1
ATOM 2352 N N . ARG A 1 291 ? -39.435 -16.815 63.772 1.00 84.00 291 ARG A N 1
ATOM 2353 C CA . ARG A 1 291 ? -38.110 -17.226 64.273 1.00 84.00 291 ARG A CA 1
ATOM 2354 C C . ARG A 1 291 ? -38.192 -17.775 65.692 1.00 84.00 291 ARG A C 1
ATOM 2356 O O . ARG A 1 291 ? -37.594 -18.813 65.960 1.00 84.00 291 ARG A O 1
ATOM 2363 N N . LEU A 1 292 ? -38.951 -17.122 66.568 1.00 85.00 292 LEU A N 1
ATOM 2364 C CA . LEU A 1 292 ? -39.195 -17.600 67.928 1.00 85.00 292 LEU A CA 1
ATOM 2365 C C . LEU A 1 292 ? -39.904 -18.960 67.905 1.00 85.00 292 LEU A C 1
ATOM 2367 O O . LEU A 1 292 ? -39.467 -19.881 68.588 1.00 85.00 292 LEU A O 1
ATOM 2371 N N . GLN A 1 293 ? -40.914 -19.138 67.049 1.00 84.19 293 GLN A N 1
ATOM 2372 C CA . GLN A 1 293 ? -41.583 -20.429 66.861 1.00 84.19 293 GLN A CA 1
ATOM 2373 C C . GLN A 1 293 ? -40.623 -21.523 66.382 1.00 84.19 293 GLN A C 1
ATOM 2375 O O . GLN A 1 293 ? -40.656 -22.632 66.909 1.00 84.19 293 GLN A O 1
ATOM 2380 N N . LYS A 1 294 ? -39.733 -21.223 65.428 1.00 86.31 294 LYS A N 1
ATOM 2381 C CA . LYS A 1 294 ? -38.710 -22.179 64.970 1.00 86.31 294 LYS A CA 1
ATOM 2382 C C . LYS A 1 294 ? -37.734 -22.563 66.081 1.00 86.31 294 LYS A C 1
ATOM 2384 O O . LYS A 1 294 ? -37.398 -23.737 66.199 1.00 86.31 294 LYS A O 1
ATOM 2389 N N . LEU A 1 295 ? -37.306 -21.606 66.908 1.00 86.75 295 LEU A N 1
ATOM 2390 C CA . LEU A 1 295 ? -36.425 -21.872 68.051 1.00 86.75 295 LEU A CA 1
ATOM 2391 C C . LEU A 1 295 ? -37.094 -22.811 69.061 1.00 86.75 295 LEU A C 1
ATOM 2393 O O . LEU A 1 295 ? -36.492 -23.811 69.457 1.00 86.75 295 LEU A O 1
ATOM 2397 N N . VAL A 1 296 ? -38.362 -22.548 69.384 1.00 84.25 296 VAL A N 1
ATOM 2398 C CA . VAL A 1 296 ? -39.179 -23.413 70.246 1.00 84.25 296 VAL A CA 1
ATOM 2399 C C . VAL A 1 296 ? -39.319 -24.815 69.640 1.00 84.25 296 VAL A C 1
ATOM 2401 O O . VAL A 1 296 ? -39.106 -25.807 70.333 1.00 84.25 296 VAL A O 1
ATOM 2404 N N . GLN A 1 297 ? -39.599 -24.919 68.336 1.00 86.06 297 GLN A N 1
ATOM 2405 C CA . GLN A 1 297 ? -39.700 -26.205 67.630 1.00 86.06 297 GLN A CA 1
ATOM 2406 C C . GLN A 1 297 ? -38.370 -26.974 67.585 1.00 86.06 297 GLN A C 1
ATOM 2408 O O . GLN A 1 297 ? -38.376 -28.200 67.626 1.00 86.06 297 GLN A O 1
ATOM 2413 N N . SER A 1 298 ? -37.229 -26.279 67.549 1.00 86.56 298 SER A N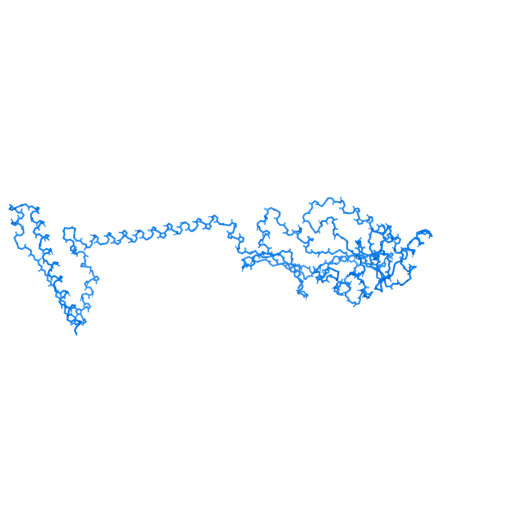 1
ATOM 2414 C CA . SER A 1 298 ? -35.894 -26.895 67.619 1.00 86.56 298 SER A CA 1
ATOM 2415 C C . SER A 1 298 ? -35.456 -27.304 69.034 1.00 86.56 298 SER A C 1
ATOM 2417 O O . SER A 1 298 ? -34.301 -27.673 69.234 1.00 86.56 298 SER A O 1
ATOM 2419 N N . GLY A 1 299 ? -36.351 -27.227 70.025 1.00 83.19 299 GLY A N 1
ATOM 2420 C CA . GLY A 1 299 ? -36.067 -27.601 71.413 1.00 83.19 299 GLY A CA 1
ATOM 2421 C C . GLY A 1 299 ? -35.292 -26.551 72.214 1.00 83.19 299 GLY A C 1
ATOM 2422 O O . GLY A 1 299 ? -34.834 -26.847 73.316 1.00 83.19 299 GLY A O 1
ATOM 2423 N N . SER A 1 300 ? -35.141 -25.326 71.697 1.00 85.50 300 SER A N 1
ATOM 2424 C CA . SER A 1 300 ? -34.548 -24.218 72.454 1.00 85.50 300 SER A CA 1
ATOM 2425 C C . SER A 1 300 ? -35.596 -23.595 73.376 1.00 85.50 300 SER A C 1
ATOM 2427 O O . SER A 1 300 ? -36.689 -23.245 72.933 1.00 85.50 300 SER A O 1
ATOM 2429 N N . SER A 1 301 ? -35.266 -23.433 74.659 1.00 80.44 301 SER A N 1
ATOM 2430 C CA . SER A 1 301 ? -36.158 -22.782 75.622 1.00 80.44 301 SER A CA 1
ATOM 2431 C C . SER A 1 301 ? -36.175 -21.268 75.396 1.00 80.44 301 SER A C 1
ATOM 2433 O O . SER A 1 301 ? -35.130 -20.620 75.433 1.00 80.44 301 SER A O 1
ATOM 2435 N N . VAL A 1 302 ? -37.362 -20.708 75.161 1.00 82.81 302 VAL A N 1
ATOM 2436 C CA . VAL A 1 302 ? -37.596 -19.267 75.006 1.00 82.81 302 VAL A CA 1
ATOM 2437 C C . VAL A 1 302 ? -38.485 -18.806 76.160 1.00 82.81 302 VAL A C 1
ATOM 2439 O O . VAL A 1 302 ? -39.568 -19.351 76.357 1.00 82.81 302 VAL A O 1
ATOM 2442 N N . MET A 1 303 ? -38.044 -17.797 76.915 1.00 81.38 303 MET A N 1
ATOM 2443 C CA . MET A 1 303 ? -38.809 -17.185 78.007 1.00 81.38 303 MET A CA 1
ATOM 2444 C C . MET A 1 303 ? -39.237 -15.773 77.608 1.00 81.38 303 MET A C 1
ATOM 2446 O O . MET A 1 303 ? -38.405 -14.968 77.193 1.00 81.38 303 MET A O 1
ATOM 2450 N N . PHE A 1 304 ? -40.526 -15.467 77.755 1.00 79.81 304 PHE A N 1
ATOM 2451 C CA . PHE A 1 304 ? -41.059 -14.118 77.583 1.00 79.81 304 PHE A CA 1
ATOM 2452 C C . PHE A 1 304 ? -41.364 -13.515 78.952 1.00 79.81 304 PHE A C 1
ATOM 2454 O O . PHE A 1 304 ? -42.031 -14.146 79.771 1.00 79.81 304 PHE A O 1
ATOM 2461 N N . ILE A 1 305 ? -40.873 -12.302 79.198 1.00 80.00 305 ILE A N 1
ATOM 2462 C CA . ILE A 1 305 ? -41.079 -11.581 80.455 1.00 80.00 305 ILE A CA 1
ATOM 2463 C C . ILE A 1 305 ? -41.749 -10.253 80.115 1.00 80.00 305 ILE A C 1
ATOM 2465 O O . ILE A 1 305 ? -41.156 -9.416 79.437 1.00 80.00 305 ILE A O 1
ATOM 2469 N N . ALA A 1 306 ? -42.976 -10.068 80.595 1.00 80.00 306 ALA A N 1
ATOM 2470 C CA . ALA A 1 306 ? -43.658 -8.781 80.579 1.00 80.00 306 ALA A CA 1
ATOM 2471 C C . ALA A 1 306 ? -43.464 -8.110 81.941 1.00 80.00 306 ALA A C 1
ATOM 2473 O O . ALA A 1 306 ? -43.677 -8.742 82.975 1.00 80.00 306 ALA A O 1
ATOM 2474 N N . ILE A 1 307 ? -43.036 -6.851 81.932 1.00 80.00 307 ILE A N 1
ATOM 2475 C CA . ILE A 1 307 ? -42.825 -6.045 83.134 1.00 80.00 307 ILE A CA 1
ATOM 2476 C C . ILE A 1 307 ? -43.723 -4.825 83.004 1.00 80.00 307 ILE A C 1
ATOM 2478 O O . ILE A 1 307 ? -43.681 -4.147 81.979 1.00 80.00 307 ILE A O 1
ATOM 2482 N N . ASP A 1 308 ? -44.526 -4.575 84.030 1.00 79.88 308 ASP A N 1
ATOM 2483 C CA . ASP A 1 308 ? -45.338 -3.371 84.158 1.00 79.88 308 ASP A CA 1
ATOM 2484 C C . ASP A 1 308 ? -44.867 -2.589 85.386 1.00 79.88 308 ASP A C 1
ATOM 2486 O O . ASP A 1 308 ? -44.471 -3.186 86.392 1.00 79.88 308 ASP A O 1
ATOM 2490 N N . MET A 1 309 ? -44.853 -1.261 85.293 1.00 80.88 309 MET A N 1
ATOM 2491 C CA . MET A 1 309 ? -44.401 -0.417 86.396 1.00 80.88 309 MET A CA 1
ATOM 2492 C C . MET A 1 309 ? -45.592 -0.016 87.266 1.00 80.88 309 MET A C 1
ATOM 2494 O O . MET A 1 309 ? -46.360 0.893 86.936 1.00 80.88 309 MET A O 1
ATOM 2498 N N . ASP A 1 310 ? -45.711 -0.678 88.415 1.00 79.31 310 ASP A N 1
ATOM 2499 C CA . ASP A 1 310 ? -46.769 -0.408 89.382 1.00 79.31 310 ASP A CA 1
ATOM 2500 C C . ASP A 1 310 ? -46.784 1.066 89.818 1.00 79.31 310 ASP A C 1
ATOM 2502 O O . ASP A 1 310 ? -45.758 1.663 90.146 1.00 79.31 310 ASP A O 1
ATOM 2506 N N . LYS A 1 311 ? -47.989 1.646 89.887 1.00 82.06 311 LYS A N 1
ATOM 2507 C CA . LYS A 1 311 ? -48.253 3.011 90.390 1.00 82.06 311 LYS A CA 1
ATOM 2508 C C . LYS A 1 311 ? -47.613 4.154 89.588 1.00 82.06 311 LYS A C 1
ATOM 2510 O O . LYS A 1 311 ? -47.623 5.286 90.068 1.00 82.06 311 LYS A O 1
ATOM 2515 N N . LEU A 1 312 ? -47.177 3.930 88.345 1.00 83.19 312 LEU A N 1
ATOM 2516 C CA . LEU A 1 312 ? -46.684 5.006 87.469 1.00 83.19 312 LEU A CA 1
ATOM 2517 C C . LEU A 1 312 ? -47.679 6.172 87.336 1.00 83.19 312 LEU A C 1
ATOM 2519 O O . LEU A 1 312 ? -47.297 7.337 87.387 1.00 83.19 312 LEU A O 1
ATOM 2523 N N . LYS A 1 313 ? -48.979 5.871 87.247 1.00 82.12 313 LYS A N 1
ATOM 2524 C CA . LYS A 1 313 ? -50.030 6.896 87.221 1.00 82.12 313 LYS A CA 1
ATOM 2525 C C . LYS A 1 313 ? -50.017 7.778 88.477 1.00 82.12 313 LYS A C 1
ATOM 2527 O O . LYS A 1 313 ? -50.163 8.984 88.371 1.00 82.12 313 LYS A O 1
ATOM 2532 N N . GLN A 1 314 ? -49.775 7.193 89.649 1.00 84.69 314 GLN A N 1
ATOM 2533 C CA . GLN A 1 314 ? -49.700 7.937 90.906 1.00 84.69 314 GLN A CA 1
ATOM 2534 C C . GLN A 1 314 ? -48.468 8.854 90.951 1.00 84.69 314 GLN A C 1
ATOM 2536 O O . GLN A 1 314 ? -48.565 9.963 91.469 1.00 84.69 314 GLN A O 1
ATOM 2541 N N . ILE A 1 315 ? -47.336 8.422 90.382 1.00 83.00 315 ILE A N 1
ATOM 2542 C CA . ILE A 1 315 ? -46.131 9.253 90.222 1.00 83.00 315 ILE A CA 1
ATOM 2543 C C . ILE A 1 315 ? -46.435 10.435 89.297 1.00 83.00 315 ILE A C 1
ATOM 2545 O O . ILE A 1 315 ? -46.212 11.577 89.688 1.00 83.00 315 ILE A O 1
ATOM 2549 N N . ASN A 1 316 ? -47.033 10.174 88.131 1.00 86.25 316 ASN A N 1
ATOM 2550 C CA . ASN A 1 316 ? -47.431 11.215 87.179 1.00 86.25 316 ASN A CA 1
ATOM 2551 C C . ASN A 1 316 ? -48.394 12.233 87.801 1.00 86.25 316 ASN A C 1
ATOM 2553 O O . ASN A 1 316 ? -48.200 13.436 87.642 1.00 86.25 316 ASN A O 1
ATOM 2557 N N . ASP A 1 317 ? -49.396 11.752 88.538 1.00 85.62 317 ASP A N 1
ATOM 2558 C CA . ASP A 1 317 ? -50.434 12.584 89.149 1.00 85.62 317 ASP A CA 1
ATOM 2559 C C . ASP A 1 317 ? -49.901 13.403 90.347 1.00 85.62 317 ASP A C 1
ATOM 2561 O O . ASP A 1 317 ? -50.470 14.442 90.677 1.00 85.62 317 ASP A O 1
ATOM 2565 N N . THR A 1 318 ? -48.811 12.964 90.997 1.00 85.56 318 THR A N 1
ATOM 2566 C CA . THR A 1 318 ? -48.249 13.616 92.202 1.00 85.56 318 THR A CA 1
ATOM 2567 C C . THR A 1 318 ? -47.046 14.513 91.899 1.00 85.56 318 THR A C 1
ATOM 2569 O O . THR A 1 318 ? -46.893 15.561 92.522 1.00 85.56 318 THR A O 1
ATOM 2572 N N . LEU A 1 319 ? -46.175 14.100 90.975 1.00 82.62 319 LEU A N 1
ATOM 2573 C CA . LEU A 1 319 ? -44.874 14.729 90.705 1.00 82.62 319 LEU A CA 1
ATOM 2574 C C . LEU A 1 319 ? -44.765 15.302 89.281 1.00 82.62 319 LEU A C 1
ATOM 2576 O O . LEU A 1 319 ? -43.799 15.991 88.967 1.00 82.62 319 LEU A O 1
ATOM 2580 N N . GLY A 1 320 ? -45.778 15.080 88.439 1.00 84.25 320 GLY A N 1
ATOM 2581 C CA . GLY A 1 320 ? -45.820 15.549 87.057 1.00 84.25 320 GLY A CA 1
ATOM 2582 C C . GLY A 1 320 ? -45.200 14.565 86.061 1.00 84.25 320 GLY A C 1
ATOM 2583 O O . GLY A 1 320 ? -44.416 13.685 86.409 1.00 84.25 320 GLY A O 1
ATOM 2584 N N . HIS A 1 321 ? -45.559 14.722 84.783 1.00 83.88 321 HIS A N 1
ATOM 2585 C CA . HIS A 1 321 ? -45.166 13.794 83.714 1.00 83.88 321 HIS A CA 1
ATOM 2586 C C . HIS A 1 321 ? -43.650 13.698 83.488 1.00 83.88 321 HIS A C 1
ATOM 2588 O O . HIS A 1 321 ? -43.163 12.622 83.169 1.00 83.88 321 HIS A O 1
ATOM 2594 N N . GLN A 1 322 ? -42.896 14.780 83.710 1.00 82.00 322 GLN A N 1
ATOM 2595 C CA . GLN A 1 322 ? -41.434 14.765 83.552 1.00 82.00 322 GLN A CA 1
ATOM 2596 C C . GLN A 1 322 ? -40.746 13.805 84.535 1.00 82.00 322 GLN A C 1
ATOM 2598 O O . GLN A 1 322 ? -39.803 13.112 84.162 1.00 82.00 322 GLN A O 1
ATOM 2603 N N . GLU A 1 323 ? -41.243 13.720 85.771 1.00 81.62 323 GLU A N 1
ATOM 2604 C CA . GLU A 1 323 ? -40.725 12.788 86.780 1.00 81.62 323 GLU A CA 1
ATOM 2605 C C . GLU A 1 323 ? -41.147 11.341 86.484 1.00 81.62 323 GLU A C 1
ATOM 2607 O O . GLU A 1 323 ? -40.409 10.398 86.769 1.00 81.62 323 GLU A O 1
ATOM 2612 N N . GLY A 1 324 ? -42.303 11.157 85.839 1.00 80.25 324 GLY A N 1
ATOM 2613 C CA . GLY A 1 324 ? -42.716 9.876 85.266 1.00 80.25 324 GLY A CA 1
ATOM 2614 C C . GLY A 1 324 ? -41.773 9.370 84.179 1.00 80.25 324 GLY A C 1
ATOM 2615 O O . GLY A 1 324 ? -41.329 8.223 84.235 1.00 80.25 324 GLY A O 1
ATOM 2616 N N . ASP A 1 325 ? -41.423 10.234 83.226 1.00 83.38 325 ASP A N 1
ATOM 2617 C CA . ASP A 1 325 ? -40.487 9.918 82.140 1.00 83.38 325 ASP A CA 1
ATOM 2618 C C . ASP A 1 325 ? -39.083 9.590 82.689 1.00 83.38 325 ASP A C 1
ATOM 2620 O O . ASP A 1 325 ? -38.410 8.664 82.219 1.00 83.38 325 ASP A O 1
ATOM 2624 N N . LEU A 1 326 ? -38.650 10.297 83.742 1.00 80.56 326 LEU A N 1
ATOM 2625 C CA . LEU A 1 326 ? -37.392 10.019 84.437 1.00 80.56 326 LEU A CA 1
ATOM 2626 C C . LEU A 1 326 ? -37.418 8.661 85.156 1.00 80.56 326 LEU A C 1
ATOM 2628 O O . LEU A 1 326 ? -36.432 7.924 85.094 1.00 80.56 326 LEU A O 1
ATOM 2632 N N . ALA A 1 327 ? -38.533 8.301 85.799 1.00 78.38 327 ALA A N 1
ATOM 2633 C CA . ALA A 1 327 ? -38.696 7.005 86.460 1.00 78.38 327 ALA A CA 1
ATOM 2634 C C . ALA A 1 327 ? -38.591 5.832 85.469 1.00 78.38 327 ALA A C 1
ATOM 2636 O O . ALA A 1 327 ? -37.935 4.832 85.770 1.00 78.38 327 ALA A O 1
ATOM 2637 N N . ILE A 1 328 ? -39.167 5.982 84.270 1.00 80.69 328 ILE A N 1
ATOM 2638 C CA . ILE A 1 328 ? -39.049 5.003 83.178 1.00 80.69 328 ILE A CA 1
ATOM 2639 C C . ILE A 1 328 ? -37.582 4.889 82.727 1.00 80.69 328 ILE A C 1
ATOM 2641 O O . ILE A 1 328 ? -37.009 3.800 82.726 1.00 80.69 328 ILE A O 1
ATOM 2645 N N . THR A 1 329 ? -36.935 6.020 82.435 1.00 75.69 329 THR A N 1
ATOM 2646 C CA . THR A 1 329 ? -35.558 6.048 81.907 1.00 75.69 329 THR A CA 1
ATOM 2647 C C . THR A 1 329 ? -34.521 5.520 82.917 1.00 75.69 329 THR A C 1
ATOM 2649 O O . THR A 1 329 ? -33.558 4.847 82.542 1.00 75.69 329 THR A O 1
ATOM 2652 N N . LEU A 1 330 ? -34.708 5.782 84.219 1.00 67.50 330 LEU A N 1
ATOM 2653 C CA . LEU A 1 330 ? -33.844 5.269 85.292 1.00 67.50 330 LEU A CA 1
ATOM 2654 C C . LEU A 1 330 ? -33.962 3.751 85.471 1.00 67.50 330 LEU A C 1
ATOM 2656 O O . LEU A 1 330 ? -32.954 3.092 85.742 1.00 67.50 330 LEU A O 1
ATOM 2660 N N . HIS A 1 331 ? -35.164 3.189 85.316 1.00 63.62 331 HIS A N 1
ATOM 2661 C CA . HIS A 1 331 ? -35.360 1.742 85.387 1.00 63.62 331 HIS A CA 1
ATOM 2662 C C . HIS A 1 331 ? -34.610 1.020 84.257 1.00 63.62 331 HIS A C 1
ATOM 2664 O O . HIS A 1 331 ? -33.915 0.029 84.506 1.00 63.62 331 HIS A O 1
ATOM 2670 N N . ASP A 1 332 ? -34.661 1.571 83.044 1.00 61.25 332 ASP A N 1
ATOM 2671 C CA . ASP A 1 332 ? -33.974 1.009 81.879 1.00 61.25 332 ASP A CA 1
ATOM 2672 C C . ASP A 1 332 ? -32.443 1.076 82.013 1.00 61.25 332 ASP A C 1
ATOM 2674 O O . ASP A 1 332 ? -31.738 0.106 81.710 1.00 61.25 332 ASP A O 1
ATOM 2678 N N . ALA A 1 333 ? -31.911 2.174 82.564 1.00 57.44 333 ALA A N 1
ATOM 2679 C CA . ALA A 1 333 ? -30.482 2.318 82.851 1.00 57.44 333 ALA A CA 1
ATOM 2680 C C . ALA A 1 333 ? -29.969 1.300 83.893 1.00 57.44 333 ALA A C 1
ATOM 2682 O O . ALA A 1 333 ? -28.824 0.846 83.800 1.00 57.44 333 ALA A O 1
ATOM 2683 N N . TYR A 1 334 ? -30.811 0.903 84.855 1.00 54.28 334 TYR A N 1
ATOM 2684 C CA . TYR A 1 334 ? -30.474 -0.097 85.876 1.00 54.28 334 TYR A CA 1
ATOM 2685 C C . TYR A 1 334 ? -30.403 -1.526 85.307 1.00 54.28 334 TYR A C 1
ATOM 2687 O O . TYR A 1 334 ? -29.643 -2.355 85.799 1.00 54.28 334 TYR A O 1
ATOM 2695 N N . LYS A 1 335 ? -31.142 -1.822 84.230 1.00 54.22 335 LYS A N 1
ATOM 2696 C CA . LYS A 1 335 ? -31.058 -3.112 83.521 1.00 54.22 335 LYS A CA 1
ATOM 2697 C C . LYS A 1 335 ? -29.831 -3.217 82.613 1.00 54.22 335 LYS A C 1
ATOM 2699 O O . LYS A 1 335 ? -29.204 -4.275 82.544 1.00 54.22 335 LYS A O 1
ATOM 2704 N N . ALA A 1 336 ? -29.449 -2.123 81.952 1.00 53.88 336 ALA A N 1
ATOM 2705 C CA . ALA A 1 336 ? -28.280 -2.092 81.067 1.00 53.88 336 ALA A CA 1
ATOM 2706 C C . ALA A 1 336 ? -26.939 -2.239 81.821 1.00 53.88 336 ALA A C 1
ATOM 2708 O O . ALA A 1 336 ? -25.950 -2.724 81.257 1.00 53.88 336 ALA A O 1
ATOM 2709 N N . SER A 1 337 ? -26.880 -1.832 83.094 1.00 48.94 337 SER A N 1
ATOM 2710 C CA . SER A 1 337 ? -25.708 -2.031 83.956 1.00 48.94 337 SER A CA 1
ATOM 2711 C C . SER A 1 337 ? -25.576 -3.481 84.442 1.00 48.94 337 SER A C 1
ATOM 2713 O O . SER A 1 337 ? -24.451 -3.982 84.527 1.00 48.94 337 SER A O 1
ATOM 2715 N N . ASP A 1 338 ? -26.692 -4.179 84.661 1.00 48.00 338 ASP A N 1
ATOM 2716 C CA . ASP A 1 338 ? -26.705 -5.570 85.128 1.00 48.00 338 ASP A CA 1
ATOM 2717 C C . ASP A 1 338 ? -26.359 -6.568 83.997 1.00 48.00 338 ASP A C 1
ATOM 2719 O O . ASP A 1 338 ? -25.559 -7.486 84.190 1.00 48.00 338 ASP A O 1
ATOM 2723 N N . GLU A 1 339 ? -26.808 -6.336 82.754 1.00 49.88 339 GLU A N 1
ATOM 2724 C CA . GLU A 1 339 ? -26.407 -7.162 81.593 1.00 49.88 339 GLU A CA 1
ATOM 2725 C C . GLU A 1 339 ? -24.894 -7.103 81.295 1.00 49.88 339 GLU A C 1
ATOM 2727 O O . GLU A 1 339 ? -24.278 -8.119 80.947 1.00 49.88 339 GLU A O 1
ATOM 2732 N N . ARG A 1 340 ? -24.243 -5.947 81.500 1.00 44.59 340 ARG A N 1
ATOM 2733 C CA . ARG A 1 340 ? -22.777 -5.815 81.357 1.00 44.59 340 ARG A CA 1
ATOM 2734 C C . ARG A 1 340 ? -21.998 -6.622 82.403 1.00 44.59 340 ARG A C 1
ATOM 2736 O O . ARG A 1 340 ? -20.866 -7.034 82.131 1.00 44.59 340 ARG A O 1
ATOM 2743 N N . LEU A 1 341 ? -22.585 -6.878 83.573 1.00 41.50 341 LEU A N 1
ATOM 2744 C CA . LEU A 1 341 ? -21.998 -7.709 84.628 1.00 41.50 341 LEU A CA 1
ATOM 2745 C C . LEU A 1 341 ? -22.105 -9.212 84.315 1.00 41.50 341 LEU A C 1
ATOM 2747 O O . LEU A 1 341 ? -21.169 -9.960 84.615 1.00 41.50 341 LEU A O 1
ATOM 2751 N N . TYR A 1 342 ? -23.170 -9.657 83.641 1.00 40.59 342 TYR A N 1
ATOM 2752 C CA . TYR A 1 342 ? -23.345 -11.064 83.251 1.00 40.59 342 TYR A CA 1
ATOM 2753 C C . TYR A 1 342 ? -22.490 -11.480 82.039 1.00 40.59 342 TYR A C 1
ATOM 2755 O O . TYR A 1 342 ? -21.880 -12.554 82.066 1.00 40.59 342 TYR A O 1
ATOM 2763 N N . VAL A 1 343 ? -22.347 -10.629 81.015 1.00 46.28 343 VAL A N 1
ATOM 2764 C CA . VAL A 1 343 ? -21.529 -10.943 79.821 1.00 46.28 343 VAL A CA 1
ATOM 2765 C C . VAL A 1 343 ? -20.029 -11.031 80.153 1.00 46.28 343 VAL A C 1
ATOM 2767 O O . VAL A 1 343 ? -19.324 -11.910 79.652 1.00 46.28 343 VAL A O 1
ATOM 2770 N N . ASN A 1 344 ? -19.531 -10.199 81.074 1.00 41.53 344 ASN A N 1
ATOM 2771 C CA . ASN A 1 344 ? -18.131 -10.257 81.517 1.00 41.53 344 ASN A CA 1
ATOM 2772 C C . ASN A 1 344 ? -17.798 -11.498 82.364 1.00 41.53 344 ASN A C 1
ATOM 2774 O O . ASN A 1 344 ? -16.635 -11.902 82.428 1.00 41.53 344 ASN A O 1
ATOM 2778 N N . LYS A 1 345 ? -18.794 -12.134 82.995 1.00 43.31 345 LYS A N 1
ATOM 2779 C CA . LYS A 1 345 ? -18.599 -13.356 83.793 1.00 43.31 345 LYS A CA 1
ATOM 2780 C C . LYS A 1 345 ? -18.481 -14.609 82.913 1.00 43.31 345 LYS A C 1
ATOM 2782 O O . LYS A 1 345 ? -17.693 -15.495 83.226 1.00 43.31 345 LYS A O 1
ATOM 2787 N N . GLN A 1 346 ? -19.189 -14.647 81.781 1.00 42.00 346 GLN A N 1
ATOM 2788 C CA . GLN A 1 346 ? -19.112 -15.733 80.791 1.00 42.00 346 GLN A CA 1
ATOM 2789 C C . GLN A 1 346 ? -17.766 -15.744 80.038 1.00 42.00 346 GLN A C 1
ATOM 2791 O O . GLN A 1 346 ? -17.148 -16.797 79.912 1.00 42.00 346 GLN A O 1
ATOM 2796 N N . ASN A 1 347 ? -17.235 -14.577 79.649 1.00 41.97 347 ASN A N 1
ATOM 2797 C CA . ASN A 1 347 ? -15.941 -14.478 78.948 1.00 41.97 347 ASN A CA 1
ATOM 2798 C C . ASN A 1 347 ? -14.709 -14.805 79.818 1.00 41.97 347 ASN A C 1
ATOM 2800 O O . ASN A 1 347 ? -13.623 -15.037 79.283 1.00 41.97 347 ASN A O 1
ATOM 2804 N N . LYS A 1 348 ? -14.846 -14.821 81.151 1.00 43.75 348 LYS A N 1
ATOM 2805 C CA . LYS A 1 348 ? -13.767 -15.226 82.070 1.00 43.75 348 LYS A CA 1
ATOM 2806 C C . LYS A 1 348 ? -13.682 -16.745 82.262 1.00 43.75 348 LYS A C 1
ATOM 2808 O O . LYS A 1 348 ? -12.594 -17.239 82.527 1.00 43.75 348 LYS A O 1
ATOM 2813 N N . ASN A 1 349 ? -14.784 -17.474 82.069 1.00 43.53 349 ASN A N 1
ATOM 2814 C CA . ASN A 1 349 ? -14.829 -18.938 82.187 1.00 43.53 349 ASN A CA 1
ATOM 2815 C C . ASN A 1 349 ? -14.522 -19.681 80.873 1.00 43.53 349 ASN A C 1
ATOM 2817 O O . ASN A 1 349 ? -14.389 -20.897 80.888 1.00 43.53 349 ASN A O 1
ATOM 2821 N N . SER A 1 350 ? -14.384 -18.978 79.745 1.00 44.22 350 SER A N 1
ATOM 2822 C CA . SER A 1 350 ? -14.010 -19.563 78.446 1.00 44.22 350 SER A CA 1
ATOM 2823 C C . SER A 1 350 ? -12.529 -19.364 78.081 1.00 44.22 350 SER A C 1
ATOM 2825 O O . SER A 1 350 ? -12.145 -19.580 76.932 1.00 44.22 350 SER A O 1
ATOM 2827 N N . ARG A 1 351 ? -11.699 -18.890 79.023 1.00 46.59 351 ARG A N 1
ATOM 2828 C CA . ARG A 1 351 ? -10.255 -18.640 78.837 1.00 46.59 351 ARG A CA 1
ATOM 2829 C C . ARG A 1 351 ? -9.354 -19.253 79.926 1.00 46.59 351 ARG A C 1
ATOM 2831 O O . ARG A 1 351 ? -8.206 -18.831 80.040 1.00 46.59 351 ARG A O 1
ATOM 2838 N N . SER A 1 352 ? -9.837 -20.232 80.696 1.00 38.66 352 SER A N 1
ATOM 2839 C CA . SER A 1 352 ? -8.992 -21.068 81.570 1.00 38.66 352 SER A CA 1
ATOM 2840 C C . SER A 1 352 ? -8.823 -22.462 80.999 1.00 38.66 352 SER A C 1
ATOM 2842 O O . SER A 1 352 ? -9.884 -23.056 80.695 1.00 38.66 352 SER A O 1
#

Sequence (352 aa):
MSPEQRRAICEAFESANNTHGLNLTAHKYPGLRGTLQTASTDCDTIVEAAALLPAFDQAVEGNRHQDDYGSGLGMAEEKFHYYLDLNDRYVYFYEPVNVEYFAMNNWSFLQSGSIGIDRKDIEKVFTGRTVLSSIYQDQRTKQNVMSLLTPVYVAGQLKGIVLLDINKNNLRNIFYTHDRPLLWRFLNVTLTDTDSGRDIIINQSEDNLFQYVSYVHDLPGGIRVSLSIDILYFITSSWKSVLFWILTALILLNMVRMHFRLYQNVSRENISDAMTGLYNRKILTPELEQRLQKLVQSGSSVMFIAIDMDKLKQINDTLGHQEGDLAITLHDAYKASDERLYVNKQNKNSRS